Protein AF-A0A0E3GRG8-F1 (afdb_monomer_lite)

Foldseek 3Di:
DVLVLDDFQEEEEEQCQLVPVVLVCQVPHPDHHVAYEYERQDPVSLVNNCVVNVVSVNDRYAYAYEDLLQGQFAFLQGAEYEYAQRQFQVAPCLLSNCVSSNRRHNWKYKYFFFELPPADPQLVVVSVVSRTHHCNVVSCVVVVWAWPDWDFPPDDPDNSRTTIITMTTDNHPDPPPDNDRGHQSVPSHDWDDDPQWTADQVQQWIFGHDPNHTHRYPVRTDNHNCVPPDD

Secondary structure (DSSP, 8-state):
-GGGS---SEEEEET-TTSHHHHHHHHH-SS--SEEEEEES-HHHHHHHHHHHHHTT---EEEEE-BTTB-SB-TT-EEEEEEESSSTT-TT-HHHHHHHHHHHEEEEEEEEEE-TTT--HHHHHHHHHTT----HHHHHHHTT-EEEEEEE-S--SSTTS-EEEEEEE---------S--BB-TTT--B-EEETTEEE-TTT-EEEEEETTEEB--GGG-EE-TTTTS--

Sequence (231 aa):
MIDSLGEYKSILEVGVGEATTLGNVIRLLNNKPDRCYGFDISWSRIKYAKKFLDKLNINNVNLFTADLFCTPIKNNSIDIVYTSHSVEPNGGKEKEALIELYRITKRYLILLEPSYEFADEEGKKRMLKHGYVTKLYSMEKELGYEIVEYKLFGINSNPLNPTGVMVIKKNSNKDNKDLNPLCCPVTKSDIIKKNNVYFSKDSLLAYPIIDEIPCLLQQNAIIATKFLENI

Organism: Clostridium scatologenes (NCBI:txid1548)

Structure (mmCIF, N/CA/C/O backbone):
data_AF-A0A0E3GRG8-F1
#
_entry.id   AF-A0A0E3GRG8-F1
#
loop_
_atom_site.group_PDB
_atom_site.id
_atom_site.type_symbol
_atom_site.label_atom_id
_atom_site.label_alt_id
_atom_site.label_comp_id
_atom_site.label_asym_id
_atom_site.label_entity_id
_atom_site.label_seq_id
_atom_site.pdbx_PDB_ins_code
_atom_site.Cartn_x
_atom_site.Cartn_y
_atom_site.Cartn_z
_atom_site.occupancy
_atom_site.B_iso_or_equiv
_atom_site.auth_seq_id
_atom_site.auth_comp_id
_atom_site.auth_asym_id
_atom_site.auth_atom_id
_atom_site.pdbx_PDB_model_num
ATOM 1 N N . MET A 1 1 ? 4.500 -16.435 -8.303 1.00 87.06 1 MET A N 1
ATOM 2 C CA . MET A 1 1 ? 5.451 -15.657 -7.481 1.00 87.06 1 MET A CA 1
ATOM 3 C C . MET A 1 1 ? 5.039 -15.656 -6.017 1.00 87.06 1 MET A C 1
ATOM 5 O O . MET A 1 1 ? 5.766 -16.230 -5.233 1.00 87.06 1 MET A O 1
ATOM 9 N N . ILE A 1 2 ? 3.892 -15.090 -5.624 1.00 93.75 2 ILE A N 1
ATOM 10 C CA . ILE A 1 2 ? 3.516 -15.012 -4.195 1.00 93.75 2 ILE A CA 1
ATOM 11 C C . ILE A 1 2 ? 3.426 -16.398 -3.527 1.00 93.75 2 ILE A C 1
ATOM 13 O O . ILE A 1 2 ? 3.996 -16.591 -2.460 1.00 93.75 2 ILE A O 1
ATOM 17 N N . ASP A 1 3 ? 2.814 -17.390 -4.184 1.00 93.12 3 ASP A N 1
ATOM 18 C CA . ASP A 1 3 ? 2.710 -18.756 -3.636 1.00 93.12 3 ASP A CA 1
ATOM 19 C C . ASP A 1 3 ? 4.066 -19.448 -3.389 1.00 93.12 3 ASP A C 1
ATOM 21 O O . ASP A 1 3 ? 4.128 -20.391 -2.606 1.00 93.12 3 ASP A O 1
ATOM 25 N N . SER A 1 4 ? 5.157 -18.993 -4.019 1.00 92.75 4 SER A N 1
ATOM 26 C CA . SER A 1 4 ? 6.500 -19.554 -3.807 1.00 92.75 4 SER A CA 1
ATOM 27 C C . SER A 1 4 ? 7.287 -18.856 -2.692 1.00 92.75 4 SER A C 1
ATOM 29 O O . SER A 1 4 ? 8.432 -19.225 -2.448 1.00 92.75 4 SER A O 1
ATOM 31 N N . LEU A 1 5 ? 6.713 -17.856 -2.012 1.00 92.75 5 LEU A N 1
ATOM 32 C CA . LEU A 1 5 ? 7.391 -17.085 -0.957 1.00 92.75 5 LEU A CA 1
ATOM 33 C C . LEU A 1 5 ? 7.328 -17.743 0.437 1.00 92.75 5 LEU A C 1
ATOM 35 O O . LEU A 1 5 ? 7.782 -17.155 1.419 1.00 92.75 5 LEU A O 1
ATOM 39 N N . GLY A 1 6 ? 6.813 -18.973 0.524 1.00 90.88 6 GLY A N 1
ATOM 40 C CA . GLY A 1 6 ? 6.650 -19.723 1.772 1.00 90.88 6 GLY A CA 1
ATOM 41 C C . GLY A 1 6 ? 5.315 -19.440 2.465 1.00 90.88 6 GLY A C 1
ATOM 42 O O . GLY A 1 6 ? 4.352 -19.026 1.826 1.00 90.88 6 GLY A O 1
ATOM 43 N N . GLU A 1 7 ? 5.243 -19.692 3.774 1.00 90.88 7 GLU A N 1
ATOM 44 C CA . GLU A 1 7 ? 4.026 -19.470 4.563 1.00 90.88 7 GLU A CA 1
ATOM 45 C C . GLU A 1 7 ? 3.830 -17.980 4.893 1.00 90.88 7 GLU A C 1
ATOM 47 O O . GLU A 1 7 ? 4.731 -17.305 5.405 1.00 90.88 7 GLU A O 1
ATOM 52 N N . TYR A 1 8 ? 2.623 -17.477 4.641 1.00 92.88 8 TYR A N 1
ATOM 53 C CA . TYR A 1 8 ? 2.181 -16.128 4.981 1.00 92.88 8 TYR A CA 1
ATOM 54 C C . TYR A 1 8 ? 0.705 -16.149 5.386 1.00 92.88 8 TYR A C 1
ATOM 56 O O . TYR A 1 8 ? -0.072 -16.967 4.902 1.00 92.88 8 TYR A O 1
ATOM 64 N N . LYS A 1 9 ? 0.308 -15.230 6.271 1.00 93.06 9 LYS A N 1
ATOM 65 C CA . LYS A 1 9 ? -1.064 -15.131 6.801 1.00 93.06 9 LYS A CA 1
ATOM 66 C C . LYS A 1 9 ? -1.739 -13.812 6.458 1.00 93.06 9 LYS A C 1
ATOM 68 O O . LYS A 1 9 ? -2.930 -13.638 6.706 1.00 93.06 9 LYS A O 1
ATOM 73 N N . SER A 1 10 ? -0.981 -12.845 5.950 1.00 95.31 10 SER A N 1
ATOM 74 C CA . SER A 1 10 ? -1.490 -11.509 5.666 1.00 95.31 10 SER A CA 1
ATOM 75 C C . SER A 1 10 ? -0.901 -10.908 4.400 1.00 95.31 10 SER A C 1
ATOM 77 O O . SER A 1 10 ? 0.301 -11.008 4.157 1.00 95.31 10 SER A O 1
ATOM 79 N N . ILE A 1 11 ? -1.760 -10.260 3.614 1.00 97.69 11 ILE A N 1
ATOM 80 C CA . ILE A 1 11 ? -1.365 -9.531 2.408 1.00 97.69 11 ILE A CA 1
ATOM 81 C C . ILE A 1 11 ? -1.994 -8.136 2.384 1.00 97.69 11 ILE A C 1
ATOM 83 O O . ILE A 1 11 ? -3.142 -7.965 2.800 1.00 97.69 11 ILE A O 1
ATOM 87 N N . LEU A 1 12 ? -1.249 -7.146 1.897 1.00 98.62 12 LEU A N 1
ATOM 88 C CA . LEU A 1 12 ? -1.708 -5.770 1.718 1.00 98.62 12 LEU A CA 1
ATOM 89 C C . LEU A 1 12 ? -1.327 -5.253 0.331 1.00 98.62 12 LEU A C 1
ATOM 91 O O . LEU A 1 12 ? -0.143 -5.241 -0.005 1.00 98.62 12 LEU A O 1
ATOM 95 N N . GLU A 1 13 ? -2.314 -4.752 -0.414 1.00 98.88 13 GLU A N 1
ATOM 96 C CA . GLU A 1 13 ? -2.067 -3.891 -1.574 1.00 98.88 13 GLU A CA 1
ATOM 97 C C . GLU A 1 13 ? -2.081 -2.418 -1.161 1.00 98.88 13 GLU A C 1
ATOM 99 O O . GLU A 1 13 ? -3.083 -1.904 -0.652 1.00 98.88 13 GLU A O 1
ATOM 104 N N . VAL A 1 14 ? -0.973 -1.726 -1.403 1.00 98.81 14 VAL A N 1
ATOM 105 C CA . VAL A 1 14 ? -0.871 -0.281 -1.195 1.00 98.81 14 VAL A CA 1
ATOM 106 C C . VAL A 1 14 ? -1.184 0.448 -2.497 1.00 98.81 14 VAL A C 1
ATOM 108 O O . VAL A 1 14 ? -0.606 0.140 -3.537 1.00 98.81 14 VAL A O 1
ATOM 111 N N . GLY A 1 15 ? -2.089 1.428 -2.440 1.00 98.50 15 GLY A N 1
ATOM 112 C CA . GLY A 1 15 ? -2.646 2.073 -3.632 1.00 98.50 15 GLY A CA 1
ATOM 113 C C . GLY A 1 15 ? -3.625 1.164 -4.377 1.00 98.50 15 GLY A C 1
ATOM 114 O O . GLY A 1 15 ? -3.627 1.123 -5.599 1.00 98.50 15 GLY A O 1
ATOM 115 N N . VAL A 1 16 ? -4.460 0.434 -3.632 1.00 98.69 16 VAL A N 1
ATOM 116 C CA . VAL A 1 16 ? -5.364 -0.609 -4.148 1.00 98.69 16 VAL A CA 1
ATOM 117 C C . VAL A 1 16 ? -6.363 -0.103 -5.195 1.00 98.69 16 VAL A C 1
ATOM 119 O O . VAL A 1 16 ? -6.939 -0.895 -5.941 1.00 98.69 16 VAL A O 1
ATOM 122 N N . GLY A 1 17 ? -6.625 1.208 -5.231 1.00 98.50 17 GLY A N 1
ATOM 123 C CA . GLY A 1 17 ? -7.614 1.809 -6.108 1.00 98.50 17 GLY A CA 1
ATOM 124 C C . GLY A 1 17 ? -8.982 1.152 -5.962 1.00 98.50 17 GLY A C 1
ATOM 125 O O . GLY A 1 17 ? -9.614 1.231 -4.913 1.00 98.50 17 GLY A O 1
ATOM 126 N N . GLU A 1 18 ? -9.430 0.507 -7.036 1.00 98.56 18 GLU A N 1
ATOM 127 C CA . GLU A 1 18 ? -10.721 -0.184 -7.137 1.00 98.56 18 GLU A CA 1
ATOM 128 C C . GLU A 1 18 ? -10.592 -1.702 -6.893 1.00 98.56 18 GLU A C 1
ATOM 130 O O . GLU A 1 18 ? -11.486 -2.470 -7.236 1.00 98.56 18 GLU A O 1
ATOM 135 N N . ALA A 1 19 ? -9.472 -2.152 -6.314 1.00 98.50 19 ALA A N 1
ATOM 136 C CA . ALA A 1 19 ? -9.163 -3.546 -5.984 1.00 98.50 19 ALA A CA 1
ATOM 137 C C . ALA A 1 19 ? -9.219 -4.532 -7.159 1.00 98.50 19 ALA A C 1
ATOM 139 O O . ALA A 1 19 ? -9.342 -5.740 -6.950 1.00 98.50 19 ALA A O 1
ATOM 140 N N . THR A 1 20 ? -9.077 -4.053 -8.396 1.00 98.00 20 THR A N 1
ATOM 141 C CA . THR A 1 20 ? -9.024 -4.913 -9.585 1.00 98.00 20 THR A CA 1
ATOM 142 C C . THR A 1 20 ? -7.814 -5.840 -9.561 1.00 98.00 20 THR A C 1
ATOM 144 O O . THR A 1 20 ? -7.933 -7.010 -9.922 1.00 98.00 20 THR A O 1
ATOM 147 N N . THR A 1 21 ? -6.667 -5.357 -9.082 1.00 97.25 21 THR A N 1
ATOM 148 C CA . THR A 1 21 ? -5.469 -6.181 -8.884 1.00 97.25 21 THR A CA 1
ATOM 149 C C . THR A 1 21 ? -5.658 -7.111 -7.686 1.00 97.25 21 THR A C 1
ATOM 151 O O . THR A 1 21 ? -5.648 -8.328 -7.874 1.00 97.25 21 THR A O 1
ATOM 154 N N . LEU A 1 22 ? -5.943 -6.572 -6.492 1.00 98.19 22 LEU A N 1
ATOM 155 C CA . LEU A 1 22 ? -6.150 -7.350 -5.264 1.00 98.19 22 LEU A CA 1
ATOM 156 C C . LEU A 1 22 ? -7.166 -8.478 -5.422 1.00 98.19 22 LEU A C 1
ATOM 158 O O . LEU A 1 22 ? -6.884 -9.616 -5.056 1.00 98.19 22 LEU A O 1
ATOM 162 N N . GLY A 1 23 ? -8.337 -8.189 -5.990 1.00 97.81 23 GLY A N 1
ATOM 163 C CA . GLY A 1 23 ? -9.386 -9.183 -6.189 1.00 97.81 23 GLY A CA 1
ATOM 164 C C . GLY A 1 23 ? -8.917 -10.342 -7.067 1.00 97.81 23 GLY A C 1
ATOM 165 O O . GLY A 1 23 ? -9.153 -11.501 -6.732 1.00 97.81 23 GLY A O 1
ATOM 166 N N . ASN A 1 24 ? -8.192 -10.059 -8.152 1.00 96.69 24 ASN A N 1
ATOM 167 C CA . ASN A 1 24 ? -7.640 -11.100 -9.020 1.00 96.69 24 ASN A CA 1
ATOM 168 C C . ASN A 1 24 ? -6.493 -11.871 -8.356 1.00 96.69 24 ASN A C 1
ATOM 170 O O . ASN A 1 24 ? -6.465 -13.097 -8.452 1.00 96.69 24 ASN A O 1
ATOM 174 N N . VAL A 1 25 ? -5.597 -11.188 -7.634 1.00 96.38 25 VAL A N 1
ATOM 175 C CA . VAL A 1 25 ? -4.540 -11.836 -6.841 1.00 96.38 25 VAL A CA 1
ATOM 176 C C . VAL A 1 25 ? -5.168 -12.812 -5.853 1.00 96.38 25 VAL A C 1
ATOM 178 O O . VAL A 1 25 ? -4.881 -14.004 -5.914 1.00 96.38 25 VAL A O 1
ATOM 181 N N . ILE A 1 26 ? -6.105 -12.351 -5.018 1.00 96.25 26 ILE A N 1
ATOM 182 C CA . ILE A 1 26 ? -6.787 -13.193 -4.030 1.00 96.25 26 ILE A CA 1
ATOM 183 C C . ILE A 1 26 ? -7.443 -14.399 -4.695 1.00 96.25 26 ILE A C 1
ATOM 185 O O . ILE A 1 26 ? -7.343 -15.489 -4.145 1.00 96.25 26 ILE A O 1
ATOM 189 N N . ARG A 1 27 ? -8.083 -14.263 -5.867 1.00 95.62 27 ARG A N 1
ATOM 190 C CA . ARG A 1 27 ? -8.695 -15.405 -6.579 1.00 95.62 27 ARG A CA 1
ATOM 191 C C . ARG A 1 27 ? -7.675 -16.432 -7.056 1.00 95.62 27 ARG A C 1
ATOM 193 O O . ARG A 1 27 ? -7.961 -17.623 -6.956 1.00 95.62 27 ARG A O 1
ATOM 200 N N . LEU A 1 28 ? -6.522 -15.982 -7.540 1.00 95.50 28 LEU A N 1
ATOM 201 C CA . LEU A 1 28 ? -5.519 -16.827 -8.190 1.00 95.50 28 LEU A CA 1
ATOM 202 C C . LEU A 1 28 ? -4.507 -17.458 -7.226 1.00 95.50 28 LEU A C 1
ATOM 204 O O . LEU A 1 28 ? -3.890 -18.451 -7.596 1.00 95.50 28 LEU A O 1
ATOM 208 N N . LEU A 1 29 ? -4.340 -16.926 -6.010 1.00 95.44 29 LEU A N 1
ATOM 209 C CA . LEU A 1 29 ? -3.454 -17.532 -5.008 1.00 95.44 29 LEU A CA 1
ATOM 210 C C . LEU A 1 29 ? -3.910 -18.946 -4.645 1.00 95.44 29 LEU A C 1
ATOM 212 O O . LEU A 1 29 ? -5.083 -19.153 -4.326 1.00 95.44 29 LEU A O 1
ATOM 216 N N . ASN A 1 30 ? -2.986 -19.901 -4.634 1.00 93.00 30 ASN A N 1
ATOM 217 C CA . ASN A 1 30 ? -3.271 -21.252 -4.156 1.00 93.00 30 ASN A CA 1
ATOM 218 C C . ASN A 1 30 ? -3.454 -21.255 -2.634 1.00 93.00 30 ASN A C 1
ATOM 220 O O . ASN A 1 30 ? -4.418 -21.823 -2.123 1.00 93.00 30 ASN A O 1
ATOM 224 N N . ASN A 1 31 ? -2.572 -20.551 -1.920 1.00 89.38 31 ASN A N 1
ATOM 225 C CA . ASN A 1 31 ? -2.643 -20.405 -0.470 1.00 89.38 31 ASN A CA 1
ATOM 226 C C . ASN A 1 31 ? -3.361 -19.097 -0.122 1.00 89.38 31 ASN A C 1
ATOM 228 O O . ASN A 1 31 ? -2.798 -18.013 -0.261 1.00 89.38 31 ASN A O 1
ATOM 232 N N . LYS A 1 32 ? -4.626 -19.171 0.307 1.00 91.81 32 LYS A N 1
ATOM 233 C CA . LYS A 1 32 ? -5.376 -17.965 0.687 1.00 91.81 32 LYS A CA 1
ATOM 234 C C . LYS A 1 32 ? -4.848 -17.423 2.022 1.00 91.81 32 LYS A C 1
ATOM 236 O O . LYS A 1 32 ? -4.824 -18.180 2.989 1.00 91.81 32 LYS A O 1
ATOM 241 N N . PRO A 1 33 ? -4.461 -16.140 2.110 1.00 92.75 33 PRO A N 1
ATOM 242 C CA . PRO A 1 33 ? -4.082 -15.547 3.385 1.00 92.75 33 PRO A CA 1
ATOM 243 C C . PRO A 1 33 ? -5.306 -15.383 4.292 1.00 92.75 33 PRO A C 1
ATOM 245 O O . PRO A 1 33 ? -6.394 -15.039 3.827 1.00 92.75 33 PRO A O 1
ATOM 248 N N . ASP A 1 34 ? -5.102 -15.536 5.599 1.00 93.06 34 ASP A N 1
ATOM 249 C CA . ASP A 1 34 ? -6.146 -15.354 6.616 1.00 93.06 34 ASP A CA 1
ATOM 250 C C . ASP A 1 34 ? -6.725 -13.931 6.610 1.00 93.06 34 ASP A C 1
ATOM 252 O O . ASP A 1 34 ? -7.890 -13.714 6.946 1.00 93.06 34 ASP A O 1
ATOM 256 N N . ARG A 1 35 ? -5.890 -12.936 6.278 1.00 94.44 35 ARG A N 1
ATOM 257 C CA . ARG A 1 35 ? -6.230 -11.511 6.359 1.00 94.44 35 ARG A CA 1
ATOM 258 C C . ARG A 1 35 ? -5.742 -10.762 5.121 1.00 94.44 35 ARG A C 1
ATOM 260 O O . ARG A 1 35 ? -4.541 -10.702 4.862 1.00 94.44 35 ARG A O 1
ATOM 267 N N . CYS A 1 36 ? -6.661 -10.132 4.399 1.00 97.62 36 CYS A N 1
ATOM 268 C CA . CYS A 1 36 ? -6.338 -9.254 3.277 1.00 97.62 36 CYS A CA 1
ATOM 269 C C . CYS A 1 36 ? -6.626 -7.795 3.631 1.00 97.62 36 CYS A C 1
ATOM 271 O O . CYS A 1 36 ? -7.604 -7.493 4.322 1.00 97.62 36 CYS A O 1
ATOM 273 N N . TYR A 1 37 ? -5.798 -6.894 3.115 1.00 98.62 37 TYR A N 1
ATOM 274 C CA . TYR A 1 37 ? -5.932 -5.456 3.300 1.00 98.62 37 TYR A CA 1
ATOM 275 C C . TYR A 1 37 ? -5.730 -4.729 1.973 1.00 98.62 37 TYR A C 1
ATOM 277 O O . TYR A 1 37 ? -5.008 -5.200 1.092 1.00 98.62 37 TYR A O 1
ATOM 285 N N . GLY A 1 38 ? -6.336 -3.555 1.850 1.00 98.62 38 GLY A N 1
ATOM 286 C CA . GLY A 1 38 ? -6.094 -2.657 0.730 1.00 98.62 38 GLY A CA 1
ATOM 287 C C . GLY A 1 38 ? -6.416 -1.224 1.111 1.00 98.62 38 GLY A C 1
ATOM 288 O O . GLY A 1 38 ? -7.419 -0.973 1.779 1.00 98.62 38 GLY A O 1
ATOM 289 N N . PHE A 1 39 ? -5.588 -0.277 0.686 1.00 98.81 39 PHE A N 1
ATOM 290 C CA . PHE A 1 39 ? -5.911 1.135 0.866 1.00 98.81 39 PHE A CA 1
ATOM 291 C C . PHE A 1 39 ? -5.509 1.992 -0.321 1.00 98.81 39 PHE A C 1
ATOM 293 O O . PHE A 1 39 ? -4.589 1.672 -1.068 1.00 98.81 39 PHE A O 1
ATOM 300 N N . ASP A 1 40 ? -6.204 3.111 -0.454 1.00 98.75 40 ASP A N 1
ATOM 301 C CA . ASP A 1 40 ? -5.966 4.178 -1.415 1.00 98.75 40 ASP A CA 1
ATOM 302 C C . ASP A 1 40 ? -6.269 5.501 -0.700 1.00 98.75 40 ASP A C 1
ATOM 304 O O . ASP A 1 40 ? -7.038 5.530 0.264 1.00 98.75 40 ASP A O 1
ATOM 308 N N . ILE A 1 41 ? -5.680 6.606 -1.141 1.00 98.00 41 ILE A N 1
ATOM 309 C CA . ILE A 1 41 ? -5.989 7.922 -0.570 1.00 98.00 41 ILE A CA 1
AT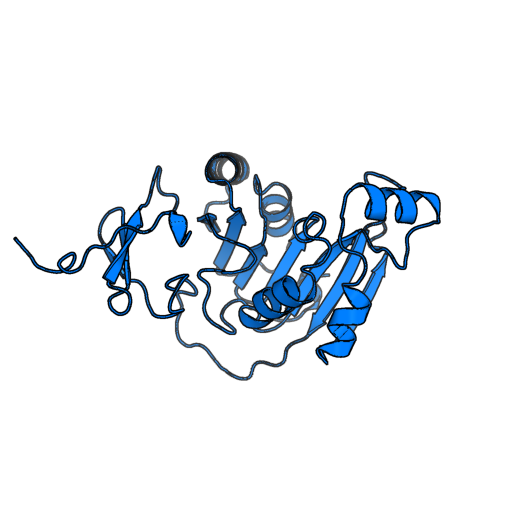OM 310 C C . ILE A 1 41 ? -7.440 8.338 -0.863 1.00 98.00 41 ILE A C 1
ATOM 312 O O . ILE A 1 41 ? -8.049 9.088 -0.100 1.00 98.00 41 ILE A O 1
ATOM 316 N N . SER A 1 42 ? -8.017 7.830 -1.955 1.00 98.06 42 SER A N 1
ATOM 317 C CA . SER A 1 42 ? -9.360 8.159 -2.411 1.00 98.06 42 SER A CA 1
ATOM 318 C C . SER A 1 42 ? -10.426 7.246 -1.806 1.00 98.06 42 SER A C 1
ATOM 320 O O . SER A 1 42 ? -10.545 6.067 -2.146 1.00 98.06 42 SER A O 1
ATOM 322 N N . TRP A 1 43 ? -11.298 7.830 -0.981 1.00 98.38 43 TRP A N 1
ATOM 323 C CA . TRP A 1 43 ? -12.475 7.141 -0.444 1.00 98.38 43 TRP A CA 1
ATOM 324 C C . TRP A 1 43 ? -13.394 6.595 -1.544 1.00 98.38 43 TRP A C 1
ATOM 326 O O . TRP A 1 43 ? -13.924 5.491 -1.420 1.00 98.38 43 TRP A O 1
ATOM 336 N N . SER A 1 44 ? -13.571 7.334 -2.647 1.00 98.38 44 SER A N 1
ATOM 337 C CA . SER A 1 44 ? -14.449 6.893 -3.735 1.00 98.38 44 SER A CA 1
ATOM 338 C C . SER A 1 44 ? -13.906 5.642 -4.418 1.00 98.38 44 SER A C 1
ATOM 340 O O . SER A 1 44 ? -14.677 4.713 -4.654 1.00 98.38 44 SER A O 1
ATOM 342 N N . ARG A 1 45 ? -12.589 5.563 -4.656 1.00 98.62 45 ARG A N 1
ATOM 343 C CA . ARG A 1 45 ? -11.953 4.358 -5.210 1.00 98.62 45 ARG A CA 1
ATOM 344 C C . ARG A 1 45 ? -12.137 3.164 -4.280 1.00 98.62 45 ARG A C 1
ATOM 346 O O . ARG A 1 45 ? -12.569 2.114 -4.741 1.00 98.62 45 ARG A O 1
ATOM 353 N N . ILE A 1 46 ? -11.974 3.358 -2.970 1.00 98.75 46 ILE A N 1
ATOM 354 C CA . ILE A 1 46 ? -12.244 2.314 -1.971 1.00 98.75 46 ILE A CA 1
ATOM 355 C C . ILE A 1 46 ? -13.714 1.865 -1.966 1.00 98.75 46 ILE A C 1
ATOM 357 O O . ILE A 1 46 ? -14.007 0.671 -1.877 1.00 98.75 46 ILE A O 1
ATOM 361 N N . LYS A 1 47 ? -14.663 2.788 -2.135 1.00 98.56 47 LYS A N 1
ATOM 362 C CA . LYS A 1 47 ? -16.080 2.434 -2.288 1.00 98.56 47 LYS A CA 1
ATOM 363 C C . LYS A 1 47 ? -16.335 1.582 -3.535 1.00 98.56 47 LYS A C 1
ATOM 365 O O . LYS A 1 47 ? -17.137 0.648 -3.477 1.00 98.56 47 LYS A O 1
ATOM 370 N N . TYR A 1 48 ? -15.666 1.868 -4.651 1.00 98.56 48 TYR A N 1
ATOM 371 C CA . TYR A 1 48 ? -15.728 1.022 -5.848 1.00 98.56 48 TYR A CA 1
ATOM 372 C C . TYR A 1 48 ? -14.991 -0.309 -5.667 1.00 98.56 48 TYR A C 1
ATOM 374 O O . TYR A 1 48 ? -15.503 -1.328 -6.125 1.00 98.56 48 TYR A O 1
ATOM 382 N N . ALA A 1 49 ? -13.882 -0.331 -4.924 1.00 98.69 49 ALA A N 1
ATOM 383 C CA . ALA A 1 49 ? -13.178 -1.552 -4.551 1.00 98.69 49 ALA A CA 1
ATOM 384 C C . ALA A 1 49 ? -14.078 -2.527 -3.799 1.00 98.69 49 ALA A C 1
ATOM 386 O O . ALA A 1 49 ? -14.165 -3.692 -4.179 1.00 98.69 49 ALA A O 1
ATOM 387 N N . LYS A 1 50 ? -14.822 -2.047 -2.797 1.00 98.25 50 LYS A N 1
ATOM 388 C CA . LYS A 1 50 ? -15.788 -2.875 -2.064 1.00 98.25 50 LYS A CA 1
ATOM 389 C C . LYS A 1 50 ? -16.818 -3.499 -3.010 1.00 98.25 50 LYS A C 1
ATOM 391 O O . LYS A 1 50 ? -16.963 -4.714 -3.040 1.00 98.25 50 LYS A O 1
ATOM 396 N N . LYS A 1 51 ? -17.425 -2.691 -3.890 1.00 98.00 51 LYS A N 1
ATOM 397 C CA . LYS A 1 51 ? -18.375 -3.183 -4.906 1.00 98.00 51 LYS A CA 1
ATOM 398 C C . LYS A 1 51 ? -17.758 -4.209 -5.859 1.00 98.00 51 LYS A C 1
ATOM 400 O O . LYS A 1 51 ? -18.448 -5.127 -6.296 1.00 98.00 51 LYS A O 1
ATOM 405 N N . PHE A 1 52 ? -16.503 -4.020 -6.258 1.00 98.56 52 PHE A N 1
ATOM 406 C CA . PHE A 1 52 ? -15.807 -4.951 -7.140 1.00 98.56 52 PHE A CA 1
ATOM 407 C C . PHE A 1 52 ? -15.545 -6.287 -6.438 1.00 98.56 52 PHE A C 1
ATOM 409 O O . PHE A 1 52 ? -15.847 -7.338 -7.000 1.00 98.56 52 PHE A O 1
ATOM 416 N N . LEU A 1 53 ? -15.060 -6.254 -5.196 1.00 98.38 53 LEU A N 1
ATOM 417 C CA . LEU A 1 53 ? -14.817 -7.452 -4.394 1.00 98.38 53 LEU A CA 1
ATOM 418 C C . LEU A 1 53 ? -16.113 -8.209 -4.069 1.00 98.38 53 LEU A C 1
ATOM 420 O O . LEU A 1 53 ? -16.137 -9.433 -4.203 1.00 98.38 53 LEU A O 1
ATOM 424 N N . ASP A 1 54 ? -17.207 -7.500 -3.774 1.00 97.25 54 ASP A N 1
ATOM 425 C CA . ASP A 1 54 ? -18.533 -8.099 -3.569 1.00 97.25 54 ASP A CA 1
ATOM 426 C C . ASP A 1 54 ? -18.985 -8.892 -4.807 1.00 97.25 54 ASP A C 1
ATOM 428 O O . ASP A 1 54 ? -19.434 -10.031 -4.693 1.00 97.25 54 ASP A O 1
ATOM 432 N N . LYS A 1 55 ? -18.789 -8.347 -6.019 1.00 97.62 55 LYS A N 1
ATOM 433 C CA . LYS A 1 55 ? -19.086 -9.055 -7.282 1.00 97.62 55 LYS A CA 1
ATOM 434 C C . LYS A 1 55 ? -18.240 -10.314 -7.481 1.00 97.62 55 LYS A C 1
ATOM 436 O O . LYS A 1 55 ? -18.657 -11.219 -8.200 1.00 97.62 55 LYS A O 1
ATOM 441 N N . LEU A 1 56 ? -17.053 -10.366 -6.882 1.00 97.50 56 LEU A N 1
ATOM 442 C CA . LEU A 1 56 ? -16.175 -11.535 -6.898 1.00 97.50 56 LEU A CA 1
ATOM 443 C C . LEU A 1 56 ? -16.457 -12.514 -5.747 1.00 97.50 56 LEU A C 1
ATOM 445 O O . LEU A 1 56 ? -15.769 -13.530 -5.658 1.00 97.50 56 LEU A O 1
ATOM 449 N N . ASN A 1 57 ? -17.445 -12.232 -4.889 1.00 96.75 57 ASN A N 1
ATOM 450 C CA . ASN A 1 57 ? -17.706 -12.945 -3.635 1.00 96.75 57 ASN A CA 1
ATOM 451 C C . ASN A 1 57 ? -16.480 -12.982 -2.701 1.00 96.75 57 ASN A C 1
ATOM 453 O O . ASN A 1 57 ? -16.241 -13.970 -2.008 1.00 96.75 57 ASN A O 1
ATOM 457 N N . ILE A 1 58 ? -15.688 -11.905 -2.691 1.00 96.50 58 ILE A N 1
ATOM 458 C CA . ILE A 1 58 ? -14.559 -11.718 -1.778 1.00 96.50 58 ILE A CA 1
ATOM 459 C C . ILE A 1 58 ? -14.984 -10.727 -0.699 1.00 96.50 58 ILE A C 1
ATOM 461 O O . ILE A 1 58 ? -15.071 -9.531 -0.945 1.00 96.50 58 ILE A O 1
ATOM 465 N N .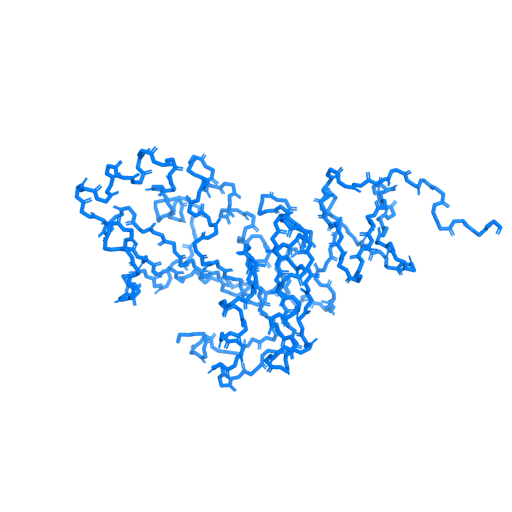 ASN A 1 59 ? -15.215 -11.224 0.513 1.00 91.25 59 ASN A N 1
ATOM 466 C CA . ASN A 1 59 ? -15.676 -10.421 1.650 1.00 91.25 59 ASN A CA 1
ATOM 467 C C . ASN A 1 59 ? -14.617 -10.237 2.753 1.00 91.25 59 ASN A C 1
ATOM 469 O O . ASN A 1 59 ? -14.761 -9.364 3.602 1.00 91.25 59 ASN A O 1
ATOM 473 N N . ASN A 1 60 ? -13.534 -11.021 2.742 1.00 90.38 60 ASN A N 1
ATOM 474 C CA . ASN A 1 60 ? -12.493 -10.986 3.773 1.00 90.38 60 ASN A CA 1
ATOM 475 C C . ASN A 1 60 ? -11.348 -10.011 3.433 1.00 90.38 60 ASN A C 1
ATOM 477 O O . ASN A 1 60 ? -10.171 -10.376 3.458 1.00 90.38 60 ASN A O 1
ATOM 481 N N . VAL A 1 61 ? -11.693 -8.774 3.062 1.00 97.44 61 VAL A N 1
ATOM 482 C CA . VAL A 1 61 ? -10.720 -7.711 2.765 1.00 97.44 61 VAL A CA 1
ATOM 483 C C . VAL A 1 61 ? -11.045 -6.475 3.588 1.00 97.44 61 VAL A C 1
ATOM 485 O O . VAL A 1 61 ? -12.123 -5.895 3.476 1.00 97.44 61 VAL A O 1
ATOM 488 N N . ASN A 1 62 ? -10.081 -6.036 4.389 1.00 97.75 62 ASN A N 1
ATOM 489 C CA . ASN A 1 62 ? -10.180 -4.800 5.150 1.00 97.75 62 ASN A CA 1
ATOM 490 C C . ASN A 1 62 ? -9.722 -3.636 4.267 1.00 97.75 62 ASN A C 1
ATOM 492 O O . ASN A 1 62 ? -8.523 -3.452 4.041 1.00 97.75 62 ASN A O 1
ATOM 496 N N . LEU A 1 63 ? -10.686 -2.865 3.767 1.00 98.62 63 LEU A N 1
ATOM 497 C CA . LEU A 1 63 ? -10.439 -1.679 2.955 1.00 98.62 63 LEU A CA 1
ATOM 498 C C . LEU A 1 63 ? -10.562 -0.400 3.784 1.00 98.62 63 LEU A C 1
ATOM 500 O O . LEU A 1 63 ? -11.489 -0.269 4.579 1.00 98.62 63 LEU A O 1
ATOM 504 N N . PHE A 1 64 ? -9.657 0.551 3.580 1.00 98.75 64 PHE A N 1
ATOM 505 C CA . PHE A 1 64 ? -9.651 1.843 4.274 1.00 98.75 64 PHE A CA 1
ATOM 506 C C . PHE A 1 64 ? -8.962 2.913 3.425 1.00 98.75 64 PHE A C 1
ATOM 508 O O . PHE A 1 64 ? -8.294 2.592 2.444 1.00 98.75 64 PHE A O 1
ATOM 515 N N . THR A 1 65 ? -9.107 4.189 3.789 1.00 98.75 65 THR A N 1
ATOM 516 C CA . THR A 1 65 ? -8.302 5.251 3.170 1.00 98.75 65 THR A CA 1
ATOM 517 C C . THR A 1 65 ? -7.033 5.505 3.961 1.00 98.75 65 THR A C 1
ATOM 519 O O . THR A 1 65 ? -7.102 5.608 5.188 1.00 98.75 65 THR A O 1
ATOM 522 N N . ALA A 1 66 ? -5.906 5.686 3.283 1.00 98.44 66 ALA A N 1
ATOM 523 C CA . ALA A 1 66 ? -4.638 6.018 3.924 1.00 98.44 66 ALA A CA 1
ATOM 524 C C . ALA A 1 66 ? -3.662 6.703 2.960 1.00 98.44 66 ALA A C 1
ATOM 526 O O . ALA A 1 66 ? -3.843 6.677 1.745 1.00 98.44 66 ALA A O 1
ATOM 527 N N . ASP A 1 67 ? -2.630 7.317 3.533 1.00 97.69 67 ASP A N 1
ATOM 528 C CA . ASP A 1 67 ? -1.517 7.926 2.812 1.00 97.69 67 ASP A CA 1
ATOM 529 C C . ASP A 1 67 ? -0.364 6.914 2.712 1.00 97.69 67 ASP A C 1
ATOM 531 O O . ASP A 1 67 ? 0.064 6.370 3.732 1.00 97.69 67 ASP A O 1
ATOM 535 N N . LEU A 1 68 ? 0.150 6.679 1.497 1.00 97.88 68 LEU A N 1
ATOM 536 C CA . LEU A 1 68 ? 1.321 5.832 1.230 1.00 97.88 68 LEU A CA 1
ATOM 537 C C . LEU A 1 68 ? 2.541 6.250 2.065 1.00 97.88 68 LEU A C 1
ATOM 539 O O . LEU A 1 68 ? 3.328 5.391 2.442 1.00 97.88 68 LEU A O 1
ATOM 543 N N . PHE A 1 69 ? 2.693 7.541 2.365 1.00 97.44 69 PHE A N 1
ATOM 544 C CA . PHE A 1 69 ? 3.825 8.071 3.130 1.00 97.44 69 PHE A CA 1
ATOM 545 C C . PHE A 1 69 ? 3.581 8.089 4.642 1.00 97.44 69 PHE A C 1
ATOM 547 O O . PHE A 1 69 ? 4.491 8.390 5.412 1.00 97.44 69 PHE A O 1
ATOM 554 N N . CYS A 1 70 ? 2.358 7.788 5.083 1.00 96.25 70 CYS A N 1
ATOM 555 C CA . CYS A 1 70 ? 1.975 7.806 6.488 1.00 96.25 70 CYS A CA 1
ATOM 556 C C . CYS A 1 70 ? 0.879 6.768 6.760 1.00 96.25 70 CYS A C 1
ATOM 558 O O . CYS A 1 70 ? -0.239 7.071 7.179 1.00 96.25 70 CYS A O 1
ATOM 560 N N . THR A 1 71 ? 1.207 5.504 6.524 1.00 98.00 71 THR A N 1
ATOM 561 C CA . THR A 1 71 ? 0.248 4.406 6.604 1.00 98.00 71 THR A CA 1
ATOM 562 C C . THR A 1 71 ? -0.206 4.170 8.053 1.00 98.00 71 THR A C 1
ATOM 564 O O . THR A 1 71 ? 0.612 4.206 8.986 1.00 98.00 71 THR A O 1
ATOM 567 N N . PRO A 1 72 ? -1.498 3.887 8.289 1.00 97.94 72 PRO A N 1
ATOM 568 C CA . PRO A 1 72 ? -2.051 3.557 9.601 1.00 97.94 72 PRO A CA 1
ATOM 569 C C . PRO A 1 72 ? -1.830 2.072 9.919 1.00 97.94 72 PRO A C 1
ATOM 571 O O . PRO A 1 72 ? -2.745 1.377 10.350 1.00 97.94 72 PRO A O 1
ATOM 574 N N . ILE A 1 73 ? -0.630 1.560 9.636 1.00 98.06 73 ILE A N 1
ATOM 575 C CA . ILE A 1 73 ? -0.268 0.151 9.793 1.00 98.06 73 ILE A CA 1
ATOM 576 C C . ILE A 1 73 ? 0.949 0.039 10.711 1.00 98.06 73 ILE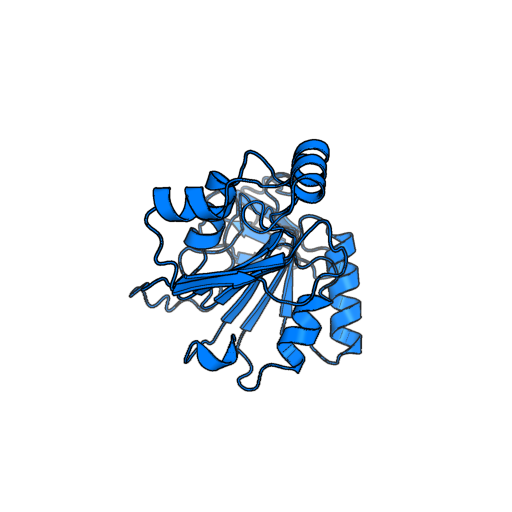 A C 1
ATOM 578 O O . ILE A 1 73 ? 1.925 0.783 10.576 1.00 98.06 73 ILE A O 1
ATOM 582 N N . LYS A 1 74 ? 0.901 -0.894 11.664 1.00 96.75 74 LYS A N 1
ATOM 583 C CA . LYS A 1 74 ? 1.974 -1.158 12.630 1.00 96.75 74 LYS A CA 1
ATOM 584 C C . LYS A 1 74 ? 3.226 -1.706 11.951 1.00 96.75 74 LYS A C 1
ATOM 586 O O . LYS A 1 74 ? 3.163 -2.385 10.926 1.00 96.75 74 LYS A O 1
ATOM 591 N N . ASN A 1 75 ? 4.374 -1.467 12.577 1.00 95.56 75 ASN A N 1
ATOM 592 C CA . ASN A 1 75 ? 5.657 -1.986 12.107 1.00 95.56 75 ASN A CA 1
ATOM 593 C C . ASN A 1 75 ? 5.619 -3.517 12.001 1.00 95.56 75 ASN A C 1
ATOM 595 O O . ASN A 1 75 ? 5.228 -4.182 12.961 1.00 95.56 75 ASN A O 1
ATOM 599 N N . ASN A 1 76 ? 6.110 -4.073 10.891 1.00 96.00 76 ASN A N 1
ATOM 600 C CA . ASN A 1 76 ? 6.236 -5.520 10.680 1.00 96.00 76 ASN A CA 1
ATOM 601 C C . ASN A 1 76 ? 4.936 -6.303 10.949 1.00 96.00 76 ASN A C 1
ATOM 603 O O . ASN A 1 76 ? 4.967 -7.356 11.590 1.00 96.00 76 ASN A O 1
ATOM 607 N N . SER A 1 77 ? 3.786 -5.768 10.544 1.00 95.38 77 SER A N 1
ATOM 608 C CA . SER A 1 77 ? 2.482 -6.363 10.873 1.00 95.38 77 SER A CA 1
ATOM 609 C C . SER A 1 77 ? 1.817 -7.086 9.704 1.00 95.38 77 SER A C 1
ATOM 611 O O . SER A 1 77 ? 0.895 -7.867 9.936 1.00 95.38 77 SER A O 1
ATOM 613 N N . ILE A 1 78 ? 2.315 -6.887 8.479 1.00 96.69 78 ILE A N 1
ATOM 614 C CA . ILE A 1 78 ? 1.823 -7.554 7.273 1.00 96.69 78 ILE A CA 1
ATOM 615 C C . ILE A 1 78 ? 2.920 -8.448 6.694 1.00 96.69 78 ILE A C 1
ATOM 617 O O . ILE A 1 78 ? 4.019 -7.970 6.430 1.00 96.69 78 ILE A O 1
ATOM 621 N N . ASP A 1 79 ? 2.638 -9.733 6.474 1.00 95.88 79 ASP A N 1
ATOM 622 C CA . ASP A 1 79 ? 3.611 -10.679 5.913 1.00 95.88 79 ASP A CA 1
ATOM 623 C C . ASP A 1 79 ? 4.076 -10.243 4.523 1.00 95.88 79 ASP A C 1
ATOM 625 O O . ASP A 1 79 ? 5.282 -10.116 4.304 1.00 95.88 79 ASP A O 1
ATOM 629 N N . ILE A 1 80 ? 3.131 -9.967 3.622 1.00 97.81 80 ILE A N 1
ATOM 630 C CA . ILE A 1 80 ? 3.412 -9.547 2.249 1.00 97.81 80 ILE A CA 1
ATOM 631 C C . ILE A 1 80 ? 2.758 -8.197 1.968 1.00 97.81 80 ILE A C 1
ATOM 633 O O . ILE A 1 80 ? 1.536 -8.060 2.010 1.00 97.81 80 ILE A O 1
ATOM 637 N N . VAL A 1 81 ? 3.572 -7.203 1.642 1.00 98.81 81 VAL A N 1
ATOM 638 C CA . VAL A 1 81 ? 3.113 -5.895 1.168 1.00 98.81 81 VAL A CA 1
ATOM 639 C C . VAL A 1 81 ? 3.470 -5.796 -0.300 1.00 98.81 81 VAL A C 1
ATOM 641 O O . VAL A 1 81 ? 4.584 -6.149 -0.687 1.00 98.81 81 VAL A O 1
ATOM 644 N N . TYR A 1 82 ? 2.543 -5.328 -1.126 1.00 98.81 82 TYR A N 1
ATOM 645 C CA . TYR A 1 82 ? 2.849 -5.080 -2.523 1.00 98.81 82 TYR A CA 1
ATOM 646 C C . TYR A 1 82 ? 2.197 -3.814 -3.061 1.00 98.81 82 TYR A C 1
ATOM 648 O O . TYR A 1 82 ? 1.188 -3.335 -2.538 1.00 98.81 82 TYR A O 1
ATOM 656 N N . THR A 1 83 ? 2.792 -3.284 -4.123 1.00 98.56 83 THR A N 1
ATOM 657 C CA . THR A 1 83 ? 2.256 -2.172 -4.910 1.00 98.56 83 THR A CA 1
ATOM 658 C C . THR A 1 83 ? 2.109 -2.591 -6.366 1.00 98.56 83 THR A C 1
ATOM 660 O O . THR A 1 83 ? 2.816 -3.484 -6.839 1.00 98.56 83 THR A O 1
ATOM 663 N N . SER A 1 84 ? 1.178 -1.962 -7.082 1.00 97.12 84 SER A N 1
ATOM 664 C CA . SER A 1 84 ? 1.029 -2.128 -8.525 1.00 97.12 84 SER A CA 1
ATOM 665 C C . SER A 1 84 ? 0.755 -0.769 -9.152 1.00 97.12 84 SER A C 1
ATOM 667 O O . SER A 1 84 ? -0.376 -0.292 -9.130 1.00 97.12 84 SER A O 1
ATOM 669 N N . HIS A 1 85 ? 1.805 -0.143 -9.688 1.00 96.06 85 HIS A N 1
ATOM 670 C CA . HIS A 1 85 ? 1.761 1.201 -10.269 1.00 96.06 85 HIS A CA 1
ATOM 671 C C . HIS A 1 85 ? 1.268 2.277 -9.280 1.00 96.06 85 HIS A C 1
ATOM 673 O O . HIS A 1 85 ? 0.650 3.272 -9.663 1.00 96.06 85 HIS A O 1
ATOM 679 N N . SER A 1 86 ? 1.523 2.072 -7.985 1.00 96.75 86 SER A N 1
ATOM 680 C CA . SER A 1 86 ? 1.056 2.960 -6.910 1.00 96.75 86 SER A CA 1
ATOM 681 C C . SER A 1 86 ? 2.133 3.946 -6.489 1.00 96.75 86 SER A C 1
ATOM 683 O O . SER A 1 86 ? 1.836 5.068 -6.072 1.00 96.75 86 SER A O 1
ATOM 685 N N . VAL A 1 87 ? 3.394 3.521 -6.576 1.00 97.56 87 VAL A N 1
ATOM 686 C CA . VAL A 1 87 ? 4.549 4.364 -6.278 1.00 97.56 87 VAL A CA 1
ATOM 687 C C . VAL A 1 87 ? 4.896 5.222 -7.499 1.00 97.56 87 VAL A C 1
ATOM 689 O O . VAL A 1 87 ? 5.294 6.369 -7.307 1.00 97.56 87 VAL A O 1
ATOM 692 N N . GLU A 1 88 ? 4.627 4.727 -8.718 1.00 95.75 88 GLU A N 1
ATOM 693 C CA . GLU A 1 88 ? 4.821 5.380 -10.026 1.00 95.75 88 GLU A CA 1
ATOM 694 C C . GLU A 1 88 ? 4.693 6.914 -10.021 1.00 95.75 88 GLU A C 1
ATOM 696 O O . GLU A 1 88 ? 5.677 7.561 -10.378 1.00 95.75 88 GLU A O 1
ATOM 701 N N . PRO A 1 89 ? 3.569 7.534 -9.603 1.00 95.62 89 PRO A N 1
ATOM 702 C CA . PRO A 1 89 ? 3.368 8.979 -9.743 1.00 95.62 89 PRO A CA 1
ATOM 703 C C . PRO A 1 89 ? 4.139 9.843 -8.727 1.00 95.62 89 PRO A C 1
ATOM 705 O O . PRO A 1 89 ? 3.942 11.055 -8.696 1.00 95.62 89 PRO A O 1
ATOM 708 N N . ASN A 1 90 ? 4.984 9.256 -7.874 1.00 97.25 90 ASN A N 1
ATOM 709 C CA . ASN A 1 90 ? 5.619 9.939 -6.742 1.00 97.25 90 ASN A CA 1
ATOM 710 C C . ASN A 1 90 ? 7.128 10.182 -6.937 1.00 97.25 90 ASN A C 1
ATOM 712 O O . ASN A 1 90 ? 7.912 10.007 -5.998 1.00 97.25 90 ASN A O 1
ATOM 716 N N . GLY A 1 91 ? 7.557 10.560 -8.145 1.00 97.25 91 GLY A N 1
ATOM 717 C CA . GLY A 1 91 ? 8.965 10.837 -8.436 1.00 97.25 91 GLY A CA 1
ATOM 718 C C . GLY A 1 91 ? 9.578 11.864 -7.481 1.00 97.25 91 GLY A C 1
ATOM 719 O O . GLY A 1 91 ? 8.965 12.878 -7.148 1.00 97.25 91 GLY A O 1
ATOM 720 N N . GLY A 1 92 ? 10.795 11.584 -7.012 1.00 97.31 92 GLY A N 1
ATOM 721 C CA . GLY A 1 92 ? 11.494 12.394 -6.015 1.00 97.31 92 GLY A CA 1
ATOM 722 C C . GLY A 1 92 ? 11.163 12.042 -4.562 1.00 97.31 92 GLY A C 1
ATOM 723 O O . GLY A 1 92 ? 11.808 12.589 -3.671 1.00 97.31 92 GLY A O 1
ATOM 724 N N . LYS A 1 93 ? 10.200 11.140 -4.316 1.00 98.12 93 LYS A N 1
ATOM 725 C CA . LYS A 1 93 ? 9.835 10.635 -2.980 1.00 98.12 93 LYS A CA 1
ATOM 726 C C . LYS A 1 93 ? 10.064 9.129 -2.816 1.00 98.12 93 LYS A C 1
ATOM 728 O O . LYS A 1 93 ? 9.413 8.474 -1.998 1.00 98.12 93 LYS A O 1
ATOM 733 N N . GLU A 1 94 ? 10.944 8.548 -3.633 1.00 97.88 94 GLU A N 1
ATOM 734 C CA . GLU A 1 94 ? 11.225 7.112 -3.620 1.00 97.88 94 GLU A CA 1
ATOM 735 C C . GLU A 1 94 ? 11.689 6.652 -2.236 1.00 97.88 94 GLU A C 1
ATOM 737 O O . GLU A 1 94 ? 11.169 5.677 -1.706 1.00 97.88 94 GLU A O 1
ATOM 742 N N . LYS A 1 95 ? 12.622 7.379 -1.612 1.00 98.44 95 LYS A N 1
ATOM 743 C CA . LYS A 1 95 ? 13.185 7.006 -0.309 1.00 98.44 95 LYS A CA 1
ATOM 744 C C . LYS A 1 95 ? 12.112 6.940 0.775 1.00 98.44 95 LYS A C 1
ATOM 746 O O . LYS A 1 95 ? 12.066 5.983 1.541 1.00 98.44 95 LYS A O 1
ATOM 751 N N . GLU A 1 96 ? 11.238 7.937 0.821 1.00 98.50 96 GLU A N 1
ATOM 752 C CA . GLU A 1 96 ? 10.137 8.036 1.773 1.00 98.50 96 GLU A CA 1
ATOM 753 C C . GLU A 1 96 ? 9.125 6.904 1.574 1.00 98.50 96 GLU A C 1
ATOM 755 O O . GLU A 1 96 ? 8.722 6.274 2.552 1.00 98.50 96 GLU A O 1
ATOM 760 N N . ALA A 1 97 ? 8.750 6.613 0.322 1.00 98.44 97 ALA A N 1
ATOM 761 C CA . ALA A 1 97 ? 7.850 5.506 0.006 1.00 98.44 97 ALA A CA 1
ATOM 762 C C . ALA A 1 97 ? 8.449 4.160 0.439 1.00 98.44 97 ALA A C 1
ATOM 764 O O . ALA A 1 97 ? 7.782 3.378 1.115 1.00 98.44 97 ALA A O 1
ATOM 765 N N . LEU A 1 98 ? 9.716 3.902 0.100 1.00 98.69 98 LEU A N 1
ATOM 766 C CA . LEU A 1 98 ? 10.388 2.643 0.421 1.00 98.69 98 LEU A CA 1
ATOM 767 C C . LEU A 1 98 ? 10.551 2.442 1.929 1.00 98.69 98 LEU A C 1
ATOM 769 O O . LEU A 1 98 ? 10.252 1.360 2.430 1.00 98.69 98 LEU A O 1
ATOM 773 N N . ILE A 1 99 ? 10.944 3.485 2.671 1.00 98.62 99 ILE A N 1
ATOM 774 C CA . ILE A 1 99 ? 11.042 3.426 4.137 1.00 98.62 99 ILE A CA 1
ATOM 775 C C . ILE A 1 99 ? 9.692 3.049 4.752 1.00 98.62 99 ILE A C 1
ATOM 777 O O . ILE A 1 99 ? 9.633 2.182 5.627 1.00 98.62 99 ILE A O 1
ATOM 781 N N . GLU A 1 100 ? 8.606 3.674 4.299 1.00 98.69 100 GLU A N 1
ATOM 782 C CA . GLU A 1 100 ? 7.280 3.452 4.869 1.00 98.69 100 GLU A CA 1
ATOM 783 C C . GLU A 1 100 ? 6.707 2.073 4.503 1.00 98.69 100 GLU A C 1
ATOM 785 O O . GLU A 1 100 ? 6.225 1.349 5.380 1.00 98.69 100 GLU A O 1
ATOM 790 N N . LEU A 1 101 ? 6.834 1.653 3.241 1.00 98.81 101 LEU A N 1
ATOM 791 C CA . LEU A 1 101 ? 6.440 0.318 2.780 1.00 98.81 101 LEU A CA 1
ATOM 792 C C . LEU A 1 101 ? 7.242 -0.781 3.488 1.00 98.81 101 LEU A C 1
ATOM 794 O O . LEU A 1 101 ? 6.684 -1.770 3.979 1.00 98.81 101 LEU A O 1
ATOM 798 N N . TYR A 1 102 ? 8.556 -0.599 3.610 1.00 98.56 102 TYR A N 1
ATOM 799 C CA . TYR A 1 102 ? 9.410 -1.545 4.312 1.00 98.56 102 TYR A CA 1
ATO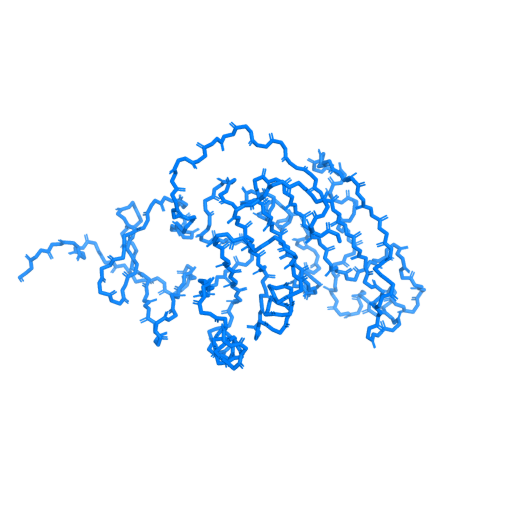M 800 C C . TYR A 1 102 ? 9.084 -1.584 5.804 1.00 98.56 102 TYR A C 1
ATOM 802 O O . TYR A 1 102 ? 9.078 -2.667 6.388 1.00 98.56 102 TYR A O 1
ATOM 810 N N . ARG A 1 103 ? 8.753 -0.451 6.445 1.00 97.62 103 ARG A N 1
ATOM 811 C CA . ARG A 1 103 ? 8.370 -0.389 7.868 1.00 97.62 103 ARG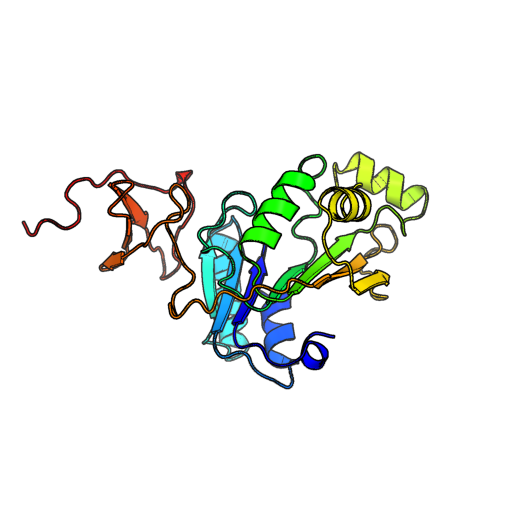 A CA 1
ATOM 812 C C . ARG A 1 103 ? 7.209 -1.329 8.188 1.00 97.62 103 ARG A C 1
ATOM 814 O O . ARG A 1 103 ? 7.279 -2.056 9.184 1.00 97.62 103 ARG A O 1
ATOM 821 N N . ILE A 1 104 ? 6.166 -1.331 7.360 1.00 97.69 104 ILE A N 1
ATOM 822 C CA . ILE A 1 104 ? 4.947 -2.125 7.588 1.00 97.69 104 ILE A CA 1
ATOM 823 C C . ILE A 1 104 ? 5.091 -3.596 7.182 1.00 97.69 104 ILE A C 1
ATOM 825 O O . ILE A 1 104 ? 4.415 -4.464 7.742 1.00 97.69 104 ILE A O 1
ATOM 829 N N . THR A 1 105 ? 6.032 -3.878 6.282 1.00 97.94 105 THR A N 1
ATOM 830 C CA . THR A 1 105 ? 6.372 -5.224 5.817 1.00 97.94 105 THR A CA 1
ATOM 831 C C . THR A 1 105 ? 7.009 -6.059 6.927 1.00 97.94 105 THR A C 1
ATOM 833 O O . THR A 1 105 ? 7.905 -5.591 7.639 1.00 97.94 105 THR A O 1
ATOM 836 N N . LYS A 1 106 ? 6.574 -7.316 7.064 1.00 96.00 106 LYS A N 1
ATOM 837 C CA . LYS A 1 106 ? 7.155 -8.332 7.954 1.00 96.00 106 LYS A CA 1
ATOM 838 C C . LYS A 1 106 ? 8.089 -9.283 7.203 1.00 96.00 106 LYS A C 1
ATOM 840 O O . LYS A 1 106 ? 9.169 -9.539 7.731 1.00 96.00 106 LYS A O 1
ATOM 845 N N . ARG A 1 107 ? 7.692 -9.792 6.024 1.00 96.12 107 ARG A N 1
ATOM 846 C CA . ARG A 1 107 ? 8.449 -10.819 5.276 1.00 96.12 107 ARG A CA 1
ATOM 847 C C . ARG A 1 107 ? 8.874 -10.391 3.878 1.00 96.12 107 ARG A C 1
ATOM 849 O O . ARG A 1 107 ? 10.053 -10.501 3.567 1.00 96.12 107 ARG A O 1
ATOM 856 N N . TYR A 1 108 ? 7.945 -9.925 3.046 1.00 98.25 108 TYR A N 1
ATOM 857 C CA . TYR A 1 108 ? 8.251 -9.546 1.666 1.00 98.25 108 TYR A CA 1
ATOM 858 C C . TYR A 1 108 ? 7.572 -8.244 1.267 1.00 98.25 108 TYR A C 1
ATOM 860 O O . TYR A 1 108 ? 6.371 -8.073 1.481 1.00 98.25 108 TYR A O 1
ATOM 868 N N . LEU A 1 109 ? 8.355 -7.357 0.660 1.00 98.69 109 LEU A N 1
ATOM 869 C CA . LEU A 1 109 ? 7.872 -6.191 -0.062 1.00 98.69 109 LEU A CA 1
ATOM 870 C C . LEU A 1 109 ? 8.027 -6.474 -1.557 1.00 98.69 109 LEU A C 1
ATOM 872 O O . LEU A 1 109 ? 9.100 -6.872 -2.007 1.00 98.69 109 LEU A O 1
ATOM 876 N N . ILE A 1 110 ? 6.949 -6.313 -2.318 1.00 98.62 110 ILE A N 1
ATOM 877 C CA . ILE A 1 110 ? 6.920 -6.583 -3.755 1.00 98.62 110 ILE A CA 1
ATOM 878 C C . ILE A 1 110 ? 6.496 -5.311 -4.483 1.00 98.62 110 ILE A C 1
ATOM 880 O O . ILE A 1 110 ? 5.393 -4.814 -4.279 1.00 98.62 110 ILE A O 1
ATOM 884 N N . LEU A 1 111 ? 7.351 -4.797 -5.356 1.00 98.38 111 LEU A N 1
ATOM 885 C CA . LEU A 1 111 ? 7.070 -3.593 -6.131 1.00 98.38 111 LEU A CA 1
ATOM 886 C C . LEU A 1 111 ? 6.829 -3.989 -7.585 1.00 98.38 111 LEU A C 1
ATOM 888 O O . LEU A 1 111 ? 7.729 -4.537 -8.226 1.00 98.38 111 LEU A O 1
ATOM 892 N N . LEU A 1 112 ? 5.624 -3.728 -8.093 1.00 97.12 112 LEU A N 1
ATOM 893 C CA . LEU A 1 112 ? 5.320 -3.774 -9.523 1.00 97.12 112 LEU A CA 1
ATOM 894 C C . LEU A 1 112 ? 5.159 -2.339 -10.014 1.00 97.12 112 LEU A C 1
ATOM 896 O O . LEU A 1 112 ? 4.080 -1.764 -9.924 1.00 97.12 112 LEU A O 1
ATOM 900 N N . GLU A 1 113 ? 6.245 -1.747 -10.489 1.00 96.31 113 GLU A N 1
ATOM 901 C CA . GLU A 1 113 ? 6.310 -0.328 -10.853 1.00 96.31 113 GLU A CA 1
ATOM 902 C C . GLU A 1 113 ? 7.040 -0.177 -12.197 1.00 96.31 113 GLU A C 1
ATOM 904 O O . GLU A 1 113 ? 7.842 -1.051 -12.553 1.00 96.31 113 GLU A O 1
ATOM 909 N N . PRO A 1 114 ? 6.813 0.903 -12.967 1.00 93.69 114 PRO A N 1
ATOM 910 C CA . PRO A 1 114 ? 7.627 1.177 -14.144 1.00 93.69 114 PRO A CA 1
ATOM 911 C C . PRO A 1 114 ? 9.111 1.243 -13.773 1.00 93.69 114 PRO A C 1
ATOM 913 O O . PRO A 1 114 ? 9.506 1.970 -12.861 1.00 93.69 114 PRO A O 1
ATOM 916 N N . SER A 1 115 ? 9.937 0.479 -14.482 1.00 94.00 115 SER A N 1
ATOM 917 C CA . SER A 1 115 ? 11.383 0.460 -14.274 1.00 94.00 115 SER A CA 1
ATOM 918 C C . SER A 1 115 ? 12.064 1.426 -15.230 1.00 94.00 115 SER A C 1
ATOM 920 O O . SER A 1 115 ? 12.036 1.244 -16.447 1.00 94.00 115 SER A O 1
ATOM 922 N N . TYR A 1 116 ? 12.730 2.428 -14.663 1.00 94.88 116 TYR A N 1
ATOM 923 C CA . TYR A 1 116 ? 13.529 3.384 -15.424 1.00 94.88 116 TYR A CA 1
ATOM 924 C C . TYR A 1 116 ? 14.774 2.723 -16.033 1.00 94.88 116 TYR A C 1
ATOM 926 O O . TYR A 1 116 ? 15.220 3.081 -17.121 1.00 94.88 116 TYR A O 1
ATOM 934 N N . GLU A 1 117 ? 15.316 1.723 -15.340 1.00 92.94 117 GLU A N 1
ATOM 935 C CA . GLU A 1 117 ? 16.485 0.936 -15.721 1.00 92.94 117 GLU A CA 1
ATOM 936 C C . GLU A 1 117 ? 16.202 0.014 -16.911 1.00 92.94 117 GLU A C 1
ATOM 938 O O . GLU A 1 117 ? 17.096 -0.221 -17.723 1.00 92.94 117 GLU A O 1
ATOM 943 N N . PHE A 1 118 ? 14.970 -0.491 -17.025 1.00 94.00 118 PHE A N 1
ATOM 944 C CA . PHE A 1 118 ? 14.538 -1.338 -18.138 1.00 94.00 118 PHE A CA 1
ATOM 945 C C . PHE A 1 118 ? 13.812 -0.573 -19.255 1.00 94.00 118 PHE A C 1
ATOM 947 O O . PHE A 1 118 ? 13.463 -1.178 -20.269 1.00 94.00 118 PHE A O 1
ATOM 954 N N . ALA A 1 119 ? 13.576 0.731 -19.093 1.00 94.19 119 ALA A N 1
ATOM 955 C CA . ALA A 1 119 ? 12.985 1.573 -20.125 1.00 94.19 119 ALA A CA 1
ATOM 956 C C . ALA A 1 119 ? 13.987 1.920 -21.236 1.00 94.19 119 ALA A C 1
ATOM 958 O O . ALA A 1 119 ? 15.184 2.104 -20.997 1.00 94.19 119 ALA A O 1
ATOM 959 N N . ASP A 1 120 ? 13.479 2.055 -22.460 1.00 94.94 120 ASP A N 1
ATOM 960 C CA . ASP A 1 120 ? 14.225 2.656 -23.561 1.00 94.94 120 ASP A CA 1
ATOM 961 C C . ASP A 1 120 ? 14.281 4.191 -23.419 1.00 94.94 120 ASP A C 1
ATOM 963 O O . ASP A 1 120 ? 13.745 4.786 -22.480 1.00 94.94 120 ASP A O 1
ATOM 967 N N . GLU A 1 121 ? 14.959 4.865 -24.346 1.00 96.50 121 GLU A N 1
ATOM 968 C CA . GLU A 1 121 ? 15.144 6.319 -24.272 1.00 96.50 121 GLU A CA 1
ATOM 969 C C . GLU A 1 121 ? 13.832 7.108 -24.396 1.00 96.50 121 GLU A C 1
ATOM 971 O O . GLU A 1 121 ? 13.713 8.204 -23.841 1.00 96.50 121 GLU A O 1
ATOM 976 N N . GLU A 1 122 ? 12.831 6.574 -25.099 1.00 96.50 122 GLU A N 1
ATOM 977 C CA . GLU A 1 122 ? 11.513 7.203 -25.194 1.00 96.50 122 GLU A CA 1
ATOM 978 C C . GLU A 1 122 ? 10.731 7.045 -23.883 1.00 96.50 122 GLU A C 1
ATOM 980 O O . GLU A 1 122 ? 10.207 8.030 -23.351 1.00 96.50 122 GLU A O 1
ATOM 985 N N . GLY A 1 123 ? 10.728 5.839 -23.311 1.00 95.06 123 GLY A N 1
ATOM 986 C CA . GLY A 1 123 ? 10.140 5.532 -22.013 1.00 95.06 123 GLY A CA 1
ATOM 987 C C . GLY A 1 123 ? 10.757 6.367 -20.895 1.00 95.06 123 GLY A C 1
ATOM 988 O O . GLY A 1 123 ? 10.034 7.027 -20.150 1.00 95.06 123 GLY A O 1
ATOM 989 N N . LYS A 1 124 ? 12.088 6.477 -20.836 1.00 96.62 124 LYS A N 1
ATOM 990 C CA . LYS A 1 124 ? 12.771 7.345 -19.859 1.00 96.62 124 LYS A CA 1
ATOM 991 C C . LYS A 1 124 ? 12.346 8.807 -19.983 1.00 96.62 124 LYS A C 1
ATOM 993 O O . LYS A 1 124 ? 12.007 9.433 -18.979 1.00 96.62 124 LYS A O 1
ATOM 998 N N . LYS A 1 125 ? 12.303 9.361 -21.203 1.00 97.06 125 LYS A N 1
ATOM 999 C CA . LYS A 1 125 ? 11.824 10.739 -21.440 1.00 97.06 125 LYS A CA 1
ATOM 1000 C C . LYS A 1 125 ? 10.380 10.919 -20.990 1.00 97.06 125 LYS A C 1
ATOM 1002 O O . LYS A 1 125 ? 10.041 11.951 -20.411 1.00 97.06 125 LYS A O 1
ATOM 1007 N N . ARG A 1 126 ? 9.529 9.922 -21.236 1.00 95.31 126 ARG A N 1
ATOM 1008 C CA . ARG A 1 126 ? 8.141 9.913 -20.775 1.00 95.31 126 ARG A CA 1
ATOM 1009 C C . ARG A 1 126 ? 8.058 9.906 -19.247 1.00 95.31 126 ARG A C 1
ATOM 1011 O O . ARG A 1 126 ? 7.322 10.723 -18.700 1.00 95.31 126 ARG A O 1
ATOM 1018 N N . MET A 1 127 ? 8.802 9.031 -18.573 1.00 95.25 127 MET A N 1
ATOM 1019 C CA . MET A 1 127 ? 8.834 8.942 -17.108 1.00 95.25 127 MET A CA 1
ATOM 1020 C C . MET A 1 127 ? 9.280 10.269 -16.485 1.00 95.25 127 MET A C 1
ATOM 1022 O O . MET A 1 127 ? 8.605 10.789 -15.600 1.00 95.25 127 MET A O 1
ATOM 1026 N N . LEU A 1 128 ? 10.345 10.876 -17.022 1.00 96.44 128 LEU A N 1
ATOM 1027 C CA . LEU A 1 128 ? 10.812 12.204 -16.614 1.00 96.44 128 LEU A CA 1
ATOM 1028 C C . LEU A 1 128 ? 9.744 13.286 -16.822 1.00 96.44 128 LEU A C 1
ATOM 1030 O O . LEU A 1 128 ? 9.511 14.102 -15.935 1.00 96.44 128 LEU A O 1
ATOM 1034 N N . LYS A 1 129 ? 9.062 13.279 -17.974 1.00 96.62 129 LYS A N 1
ATOM 1035 C CA . LYS A 1 129 ? 8.000 14.244 -18.297 1.00 96.62 129 LYS A CA 1
ATOM 1036 C C . LYS A 1 129 ? 6.811 14.163 -17.335 1.00 96.62 129 LYS A C 1
ATOM 1038 O O . LYS A 1 129 ? 6.227 15.198 -17.028 1.00 96.62 129 LYS A O 1
ATOM 1043 N N . HIS A 1 130 ? 6.435 12.962 -16.898 1.00 95.44 130 HIS A N 1
ATOM 1044 C CA . HIS A 1 130 ? 5.298 12.749 -15.989 1.00 95.44 130 HIS A CA 1
ATOM 1045 C C . HIS A 1 130 ? 5.681 12.772 -14.507 1.00 95.44 130 HIS A C 1
ATOM 1047 O O . HIS A 1 130 ? 4.812 12.584 -13.661 1.00 95.44 130 HIS A O 1
ATOM 1053 N N . GLY A 1 131 ? 6.956 13.015 -14.183 1.00 95.88 131 GLY A N 1
ATOM 1054 C CA . GLY A 1 131 ? 7.429 13.039 -12.799 1.00 95.88 131 GLY A CA 1
ATOM 1055 C C . GLY A 1 131 ? 7.347 11.673 -12.120 1.00 95.88 131 GLY A C 1
ATOM 1056 O O . GLY A 1 131 ? 7.097 11.600 -10.920 1.00 95.88 131 GLY A O 1
ATOM 1057 N N . TYR A 1 132 ? 7.515 10.591 -12.883 1.00 96.44 132 TYR A N 1
ATOM 1058 C CA . TYR A 1 132 ? 7.501 9.248 -12.323 1.00 96.44 132 TYR A CA 1
ATOM 1059 C C . TYR A 1 132 ? 8.779 8.937 -11.555 1.00 96.44 132 TYR A C 1
ATOM 1061 O O . TYR A 1 132 ? 9.813 9.591 -11.714 1.00 96.44 132 TYR A O 1
ATOM 1069 N N . VAL A 1 133 ? 8.700 7.907 -10.721 1.00 96.12 133 VAL A N 1
ATOM 1070 C CA . VAL A 1 133 ? 9.864 7.373 -10.018 1.00 96.12 133 VAL A CA 1
ATOM 1071 C C . VAL A 1 133 ? 10.936 6.892 -10.987 1.00 96.12 133 VAL A C 1
ATOM 1073 O O . VAL A 1 133 ? 10.652 6.241 -11.990 1.00 96.12 133 VAL A O 1
ATOM 1076 N N . THR A 1 134 ? 12.187 7.219 -10.676 1.00 96.94 134 THR A N 1
ATOM 1077 C CA . THR A 1 134 ? 13.345 6.874 -11.524 1.00 96.94 134 THR A CA 1
ATOM 1078 C C . THR A 1 134 ? 14.465 6.180 -10.763 1.00 96.94 134 THR A C 1
ATOM 1080 O O . THR A 1 134 ? 15.433 5.736 -11.374 1.00 96.94 134 THR A O 1
ATOM 1083 N N . LYS A 1 135 ? 14.355 6.103 -9.430 1.00 96.62 135 LYS A N 1
ATOM 1084 C CA . LYS A 1 135 ? 15.459 5.693 -8.550 1.00 96.62 135 LYS A CA 1
ATOM 1085 C C . LYS A 1 135 ? 15.127 4.547 -7.600 1.00 96.62 135 LYS A C 1
ATOM 1087 O O . LYS A 1 135 ? 15.930 4.292 -6.703 1.00 96.62 135 LYS A O 1
ATOM 1092 N N . LEU A 1 136 ? 13.997 3.852 -7.773 1.00 96.19 136 LEU A N 1
ATOM 1093 C CA . LEU A 1 136 ? 13.563 2.792 -6.848 1.00 96.19 136 LEU A CA 1
ATOM 1094 C C . LEU A 1 136 ? 14.668 1.757 -6.603 1.00 96.19 136 LEU A C 1
ATOM 1096 O O . LEU A 1 136 ? 15.069 1.566 -5.461 1.00 96.19 136 LEU A O 1
ATOM 1100 N N . TYR A 1 137 ? 15.239 1.167 -7.657 1.00 96.12 137 TYR A N 1
ATOM 1101 C CA . TYR A 1 137 ? 16.270 0.135 -7.503 1.00 96.12 137 TYR A CA 1
ATOM 1102 C C . TYR A 1 137 ? 17.555 0.657 -6.852 1.00 96.12 137 TYR A C 1
ATOM 1104 O O . TYR A 1 137 ? 18.123 0.004 -5.978 1.00 96.12 137 TYR A O 1
ATOM 1112 N N . SER A 1 138 ? 18.021 1.846 -7.246 1.00 96.69 138 SER A N 1
ATOM 1113 C CA . SER A 1 138 ? 19.199 2.453 -6.616 1.00 96.69 138 SER A CA 1
ATOM 1114 C C . SER A 1 138 ? 18.974 2.781 -5.137 1.00 96.69 138 SER A C 1
ATOM 1116 O O . SER A 1 138 ? 19.876 2.577 -4.328 1.00 96.69 138 SER A O 1
ATOM 1118 N N . MET A 1 139 ? 17.774 3.244 -4.779 1.00 97.81 139 MET A N 1
ATOM 1119 C CA . MET A 1 139 ? 17.433 3.647 -3.417 1.00 97.81 139 MET A CA 1
ATOM 1120 C C . MET A 1 139 ? 17.271 2.436 -2.494 1.00 97.81 139 MET A C 1
ATOM 1122 O O . MET A 1 139 ? 17.749 2.455 -1.366 1.00 97.81 139 MET A O 1
ATOM 1126 N N . GLU A 1 140 ? 16.685 1.348 -2.991 1.00 96.19 140 GLU A N 1
ATOM 1127 C CA . GLU A 1 140 ? 16.635 0.050 -2.307 1.00 96.19 140 GLU A CA 1
ATOM 1128 C C . GLU A 1 140 ? 18.033 -0.450 -1.903 1.00 96.19 140 GLU A C 1
ATOM 1130 O O . GLU A 1 140 ? 18.254 -0.866 -0.761 1.00 96.19 140 GLU A O 1
ATOM 1135 N N . LYS A 1 141 ? 19.017 -0.333 -2.809 1.00 96.94 141 LYS A N 1
ATOM 1136 C CA . LYS A 1 141 ? 20.418 -0.661 -2.495 1.00 96.94 141 LYS A CA 1
ATOM 1137 C C . LYS A 1 141 ? 21.030 0.280 -1.466 1.00 96.94 141 LYS A C 1
ATOM 1139 O O . LYS A 1 141 ? 21.736 -0.190 -0.579 1.00 96.94 141 LYS A O 1
ATOM 1144 N N . GLU A 1 142 ? 20.784 1.586 -1.580 1.00 98.06 142 GLU A N 1
ATOM 1145 C CA . GLU A 1 142 ? 21.265 2.583 -0.611 1.00 98.06 142 GLU A CA 1
ATOM 1146 C C . GLU A 1 142 ? 20.722 2.301 0.799 1.00 98.06 142 GLU A C 1
ATOM 1148 O O . GLU A 1 142 ? 21.455 2.407 1.780 1.00 98.06 142 GLU A O 1
ATOM 1153 N N . LEU A 1 143 ? 19.454 1.890 0.901 1.00 98.06 143 LEU A N 1
ATOM 1154 C CA . LEU A 1 143 ? 18.795 1.523 2.156 1.00 98.06 143 LEU A CA 1
ATOM 1155 C C . LEU A 1 143 ? 19.248 0.159 2.713 1.00 98.06 143 LEU A C 1
ATOM 1157 O O . LEU A 1 143 ? 18.903 -0.181 3.846 1.00 98.06 143 LEU A O 1
ATOM 1161 N N . GLY A 1 144 ? 20.031 -0.610 1.948 1.00 97.81 144 GLY A N 1
ATOM 1162 C CA . GLY A 1 144 ? 20.570 -1.906 2.359 1.00 97.81 144 GLY A CA 1
ATOM 1163 C C . GLY A 1 144 ? 19.528 -3.024 2.414 1.00 97.81 144 GLY A C 1
ATOM 1164 O O . GLY A 1 144 ? 19.671 -3.947 3.216 1.00 97.81 144 GLY A O 1
ATOM 1165 N N . TYR A 1 145 ? 18.460 -2.937 1.616 1.00 97.88 145 TYR A N 1
ATOM 1166 C CA . TYR A 1 145 ? 17.401 -3.947 1.605 1.00 97.88 145 TYR A CA 1
ATOM 1167 C C . TYR A 1 145 ? 17.819 -5.199 0.812 1.00 97.88 145 TYR A C 1
ATOM 1169 O O . TYR A 1 145 ? 18.578 -5.135 -0.158 1.00 97.88 145 TYR A O 1
ATOM 1177 N N . GLU A 1 146 ? 17.340 -6.372 1.240 1.00 97.88 146 GLU A N 1
ATOM 1178 C CA . GLU A 1 146 ? 17.665 -7.665 0.622 1.00 97.88 146 GLU A CA 1
ATOM 1179 C C . GLU A 1 146 ? 16.807 -7.880 -0.636 1.00 97.88 146 GLU A C 1
ATOM 1181 O O . GLU A 1 146 ? 15.742 -8.496 -0.585 1.00 97.88 146 GLU A O 1
ATOM 1186 N N . ILE A 1 147 ? 17.257 -7.363 -1.781 1.00 97.94 147 ILE A N 1
ATOM 1187 C CA . ILE A 1 147 ? 16.604 -7.599 -3.077 1.00 97.94 147 ILE A CA 1
ATOM 1188 C C . ILE A 1 147 ? 16.903 -9.035 -3.530 1.00 97.94 147 ILE A C 1
ATOM 1190 O O . ILE A 1 147 ? 18.032 -9.346 -3.911 1.00 97.94 147 ILE A O 1
ATOM 1194 N N . VAL A 1 148 ? 15.895 -9.909 -3.512 1.00 97.38 148 VAL A N 1
ATOM 1195 C CA . VAL A 1 148 ? 16.030 -11.321 -3.923 1.00 97.38 148 VAL A CA 1
ATOM 1196 C C . VAL A 1 148 ? 15.668 -11.550 -5.389 1.00 97.38 148 VAL A C 1
ATOM 1198 O O . VAL A 1 148 ? 16.107 -12.527 -5.987 1.00 97.38 148 VAL A O 1
ATOM 1201 N N . GLU A 1 149 ? 14.892 -10.646 -5.986 1.00 96.69 149 GLU A N 1
ATOM 1202 C CA . GLU A 1 149 ? 14.571 -10.675 -7.410 1.00 96.69 149 GLU A CA 1
ATOM 1203 C C . GLU A 1 149 ? 14.381 -9.252 -7.939 1.00 96.69 149 GLU A C 1
ATOM 1205 O O . GLU A 1 149 ? 13.721 -8.432 -7.302 1.00 96.69 149 GLU A O 1
ATOM 1210 N N . TYR A 1 150 ? 14.930 -8.965 -9.121 1.00 96.69 150 TYR A N 1
ATOM 1211 C CA . TYR A 1 150 ? 14.588 -7.774 -9.891 1.00 96.69 150 TYR A CA 1
ATOM 1212 C C . TYR A 1 150 ? 14.667 -8.072 -11.387 1.00 96.69 150 TYR A C 1
ATOM 1214 O O . TYR A 1 150 ? 15.743 -8.370 -11.908 1.00 96.69 150 TYR A O 1
ATOM 1222 N N . LYS A 1 151 ? 13.524 -8.036 -12.074 1.00 95.56 151 LYS A N 1
ATOM 1223 C CA . LYS A 1 151 ? 13.419 -8.353 -13.506 1.00 95.56 151 LYS A CA 1
ATOM 1224 C C . LYS A 1 151 ? 12.233 -7.639 -14.149 1.00 95.56 151 LYS A C 1
ATOM 1226 O O . LYS A 1 151 ? 11.362 -7.125 -13.454 1.00 95.56 151 LYS A O 1
ATOM 1231 N N . LEU A 1 152 ? 12.166 -7.646 -15.478 1.00 94.62 152 LEU A N 1
ATOM 1232 C CA . LEU A 1 152 ? 10.946 -7.273 -16.195 1.00 94.62 152 LEU A CA 1
ATOM 1233 C C . LEU A 1 152 ? 9.811 -8.243 -15.848 1.00 94.62 152 LEU A C 1
ATOM 1235 O O . LEU A 1 152 ? 9.995 -9.460 -15.896 1.00 94.62 152 LEU A O 1
ATOM 1239 N N . PHE A 1 153 ? 8.630 -7.711 -15.535 1.00 91.69 153 PHE A N 1
ATOM 1240 C CA . PHE A 1 153 ? 7.452 -8.527 -15.237 1.00 91.69 153 PHE A CA 1
ATOM 1241 C C . PHE A 1 153 ? 6.940 -9.276 -16.480 1.00 91.69 153 PHE A C 1
ATOM 1243 O O . PHE A 1 153 ? 6.399 -10.372 -16.369 1.00 91.69 153 PHE A O 1
ATOM 1250 N N . GLY A 1 154 ? 7.161 -8.709 -17.671 1.00 79.00 154 GLY A N 1
ATOM 1251 C CA . GLY A 1 154 ? 6.875 -9.339 -18.964 1.00 79.00 154 GLY A CA 1
ATOM 1252 C C . GLY A 1 154 ? 5.502 -9.005 -19.555 1.00 79.00 154 GLY A C 1
ATOM 1253 O O . GLY A 1 154 ? 5.297 -9.219 -20.746 1.00 79.00 154 GLY A O 1
ATOM 1254 N N . ILE A 1 155 ? 4.586 -8.428 -18.770 1.00 75.19 155 ILE A N 1
ATOM 1255 C CA . ILE A 1 155 ? 3.293 -7.913 -19.242 1.00 75.19 155 ILE A CA 1
ATOM 1256 C C . ILE A 1 155 ? 3.306 -6.394 -19.096 1.00 75.19 155 ILE A C 1
ATOM 1258 O O . ILE A 1 155 ? 3.358 -5.894 -17.976 1.00 75.19 155 ILE A O 1
ATOM 1262 N N . ASN A 1 156 ? 3.226 -5.676 -20.217 1.00 72.44 156 ASN A N 1
ATOM 1263 C CA . ASN A 1 156 ? 3.200 -4.216 -20.242 1.00 72.44 156 ASN A CA 1
ATOM 1264 C C . ASN A 1 156 ? 1.962 -3.741 -21.006 1.00 72.44 156 ASN A C 1
ATOM 1266 O O . ASN A 1 156 ? 1.855 -3.973 -22.209 1.00 72.44 156 ASN A O 1
ATOM 1270 N N . SER A 1 157 ? 1.047 -3.037 -20.334 1.00 74.00 157 SER A N 1
ATOM 1271 C CA . SER A 1 157 ? -0.088 -2.383 -21.008 1.00 74.00 157 SER A CA 1
ATOM 1272 C C . SER A 1 157 ? 0.375 -1.246 -21.923 1.00 74.00 157 SER A C 1
ATOM 1274 O O . SER A 1 157 ? -0.252 -0.966 -22.940 1.00 74.00 157 SER A O 1
ATOM 1276 N N . ASN A 1 158 ? 1.482 -0.593 -21.559 1.00 80.19 158 ASN A N 1
ATOM 1277 C CA . ASN A 1 158 ? 2.139 0.433 -22.354 1.00 80.19 158 ASN A CA 1
ATOM 1278 C C . ASN A 1 158 ? 3.629 0.081 -22.497 1.00 80.19 158 ASN A C 1
ATOM 1280 O O . ASN A 1 158 ? 4.332 0.080 -21.485 1.00 80.19 158 ASN A O 1
ATOM 1284 N N . PRO A 1 159 ? 4.134 -0.175 -23.718 1.00 83.44 159 PRO A N 1
ATOM 1285 C CA . PRO A 1 159 ? 5.549 -0.463 -23.952 1.00 83.44 159 PRO A CA 1
ATOM 1286 C C . PRO A 1 159 ? 6.507 0.618 -23.425 1.00 83.44 159 PRO A C 1
ATOM 1288 O O . PRO A 1 159 ? 7.626 0.295 -23.047 1.00 83.44 159 PRO A O 1
ATOM 1291 N N . LEU A 1 160 ? 6.055 1.876 -23.338 1.00 85.38 160 LEU A N 1
ATOM 1292 C CA . LEU A 1 160 ? 6.851 3.006 -22.839 1.00 85.38 160 LEU A CA 1
ATOM 1293 C C . LEU A 1 160 ? 6.958 3.071 -21.306 1.00 85.38 160 LEU A C 1
ATOM 1295 O O . LEU A 1 160 ? 7.691 3.908 -20.786 1.00 85.38 160 LEU A O 1
ATOM 1299 N N . ASN A 1 161 ? 6.229 2.215 -20.585 1.00 84.56 161 ASN A N 1
ATOM 1300 C CA . ASN A 1 161 ? 6.280 2.088 -19.129 1.00 84.56 161 ASN A CA 1
ATOM 1301 C C . ASN A 1 161 ? 6.496 0.603 -18.771 1.00 84.56 161 ASN A C 1
ATOM 1303 O O . ASN A 1 161 ? 5.559 -0.043 -18.292 1.00 84.56 161 ASN A O 1
ATOM 1307 N N . PRO A 1 162 ? 7.678 0.019 -19.038 1.00 91.81 162 PRO A N 1
ATOM 1308 C CA . PRO A 1 162 ? 7.892 -1.392 -18.760 1.00 91.81 162 PRO A CA 1
ATOM 1309 C C . PRO A 1 162 ? 7.837 -1.657 -17.255 1.00 91.81 162 PRO A C 1
ATOM 1311 O O . PRO A 1 162 ? 8.601 -1.076 -16.483 1.00 91.81 162 PRO A O 1
ATOM 1314 N N . THR A 1 163 ? 6.946 -2.550 -16.833 1.00 94.81 163 THR A N 1
ATOM 1315 C CA . THR A 1 163 ? 6.774 -2.893 -15.423 1.00 94.81 163 THR A CA 1
ATOM 1316 C C . THR A 1 163 ? 7.924 -3.793 -14.985 1.00 94.81 163 THR A C 1
ATOM 1318 O O . THR A 1 163 ? 8.081 -4.919 -15.469 1.00 94.81 163 THR A O 1
ATOM 1321 N N . GLY A 1 164 ? 8.740 -3.303 -14.056 1.00 95.56 164 GLY A N 1
ATOM 1322 C CA . GLY A 1 164 ? 9.671 -4.129 -13.303 1.00 95.56 164 GLY A CA 1
ATOM 1323 C C . GLY A 1 164 ? 8.947 -4.799 -12.141 1.00 95.56 164 GLY A C 1
ATOM 1324 O O . GLY A 1 164 ? 8.078 -4.195 -11.517 1.00 95.56 164 GLY A O 1
ATOM 1325 N N . VAL A 1 165 ? 9.321 -6.037 -11.835 1.00 97.00 165 VAL A N 1
ATOM 1326 C CA . VAL A 1 165 ? 8.974 -6.689 -10.574 1.00 97.00 165 VAL A CA 1
ATOM 1327 C C . VAL A 1 165 ? 10.220 -6.765 -9.710 1.00 97.00 165 VAL A C 1
ATOM 1329 O O . VAL A 1 165 ? 11.246 -7.311 -10.125 1.00 97.00 165 VAL A O 1
ATOM 1332 N N . MET A 1 166 ? 10.132 -6.189 -8.517 1.00 97.81 166 MET A N 1
ATOM 1333 C CA . MET A 1 166 ? 11.174 -6.253 -7.503 1.00 97.81 166 MET A CA 1
ATOM 1334 C C . MET A 1 166 ? 10.632 -6.955 -6.268 1.00 97.81 166 MET A C 1
ATOM 1336 O O . MET A 1 166 ? 9.581 -6.578 -5.756 1.00 97.81 166 MET A O 1
ATOM 1340 N N . VAL A 1 167 ? 11.345 -7.972 -5.795 1.00 98.38 167 VAL A N 1
ATOM 1341 C CA . VAL A 1 167 ? 11.009 -8.709 -4.577 1.00 98.38 167 VAL A CA 1
ATOM 1342 C C . VAL A 1 167 ? 12.102 -8.454 -3.556 1.00 98.38 167 VAL A C 1
ATOM 1344 O O . VAL A 1 167 ? 13.269 -8.781 -3.777 1.00 98.38 167 VAL A O 1
ATOM 1347 N N . ILE A 1 168 ? 11.703 -7.879 -2.431 1.00 98.44 168 ILE A N 1
ATOM 1348 C CA . ILE A 1 168 ? 12.569 -7.498 -1.325 1.00 98.44 168 ILE A CA 1
ATOM 1349 C C . ILE A 1 168 ? 12.191 -8.361 -0.131 1.00 98.44 168 ILE A C 1
ATOM 1351 O O . ILE A 1 168 ? 11.030 -8.403 0.283 1.00 98.44 168 ILE A O 1
ATOM 1355 N N . LYS A 1 169 ? 13.169 -9.068 0.421 1.00 97.81 169 LYS A N 1
ATOM 1356 C CA . LYS A 1 169 ? 12.992 -9.926 1.584 1.00 97.81 169 LYS A CA 1
ATOM 1357 C C . LYS A 1 169 ? 13.318 -9.165 2.864 1.00 97.81 169 LYS A C 1
ATOM 1359 O O . LYS A 1 169 ? 14.196 -8.309 2.912 1.00 97.81 169 LYS A O 1
ATOM 1364 N N . LYS A 1 170 ? 12.598 -9.505 3.928 1.00 96.31 170 LYS A N 1
ATOM 1365 C CA . LYS A 1 170 ? 12.794 -8.980 5.272 1.00 96.31 170 LYS A CA 1
ATOM 1366 C C . LYS A 1 170 ? 12.657 -10.100 6.290 1.00 96.31 170 LYS A C 1
ATOM 1368 O O . LYS A 1 170 ? 11.635 -10.772 6.370 1.00 96.31 170 LYS A O 1
ATOM 1373 N N . ASN A 1 171 ? 13.677 -10.274 7.122 1.00 85.38 171 ASN A N 1
ATOM 1374 C CA . ASN A 1 171 ? 13.676 -11.286 8.179 1.00 85.38 171 ASN A CA 1
ATOM 1375 C C . ASN A 1 171 ? 13.303 -10.641 9.518 1.00 85.38 171 ASN A C 1
ATOM 1377 O O . ASN A 1 171 ? 14.148 -10.430 10.388 1.00 85.38 171 ASN A O 1
ATOM 1381 N N . SER A 1 172 ? 12.032 -10.261 9.675 1.00 81.56 172 SER A N 1
ATOM 1382 C CA . SER A 1 172 ? 11.554 -9.722 10.949 1.00 81.56 172 SER A CA 1
ATOM 1383 C C . SER A 1 172 ? 11.221 -10.851 11.926 1.00 81.56 172 SER A C 1
ATOM 1385 O O . SER A 1 172 ? 10.160 -11.467 11.842 1.00 81.56 172 SER A O 1
ATOM 1387 N N . ASN A 1 173 ? 12.111 -11.087 12.895 1.00 68.81 173 ASN A N 1
ATOM 1388 C CA . ASN A 1 173 ? 11.930 -12.077 13.972 1.00 68.81 173 ASN A CA 1
ATOM 1389 C C . ASN A 1 173 ? 10.911 -11.642 15.042 1.00 68.81 173 ASN A C 1
ATOM 1391 O O . ASN A 1 173 ? 10.740 -12.317 16.055 1.00 68.81 173 ASN A O 1
ATOM 1395 N N . LYS A 1 174 ? 10.262 -10.485 14.869 1.00 67.31 174 LYS A N 1
ATOM 1396 C CA . LYS A 1 174 ? 9.242 -10.018 15.805 1.00 67.31 174 LYS A CA 1
ATOM 1397 C C . LYS A 1 174 ? 7.916 -10.676 15.460 1.00 67.31 174 LYS A C 1
ATOM 1399 O O . LYS A 1 174 ? 7.210 -10.256 14.542 1.00 67.31 174 LYS A O 1
ATOM 1404 N N . ASP A 1 175 ? 7.556 -11.681 16.243 1.00 61.31 175 ASP A N 1
ATOM 1405 C CA . ASP A 1 175 ? 6.189 -12.170 16.271 1.00 61.31 175 ASP A CA 1
ATOM 1406 C C . ASP A 1 175 ? 5.297 -11.137 16.950 1.00 61.31 175 ASP A C 1
ATOM 1408 O O . ASP A 1 175 ? 5.166 -11.077 18.173 1.00 61.31 175 ASP A O 1
ATOM 1412 N N . ASN A 1 176 ? 4.677 -10.290 16.127 1.00 61.41 176 ASN A N 1
ATOM 1413 C CA . ASN A 1 176 ? 3.516 -9.536 16.560 1.00 61.41 176 ASN A CA 1
ATOM 1414 C C . ASN A 1 176 ? 2.409 -10.541 16.894 1.00 61.41 176 ASN A C 1
ATOM 1416 O O . ASN A 1 176 ? 1.795 -11.123 16.001 1.00 61.41 176 ASN A O 1
ATOM 1420 N N . LYS A 1 177 ? 2.178 -10.741 18.196 1.00 61.00 177 LYS A N 1
ATOM 1421 C CA . LYS A 1 177 ? 1.011 -11.469 18.719 1.00 61.00 177 LYS A CA 1
ATOM 1422 C C . LYS A 1 177 ? -0.298 -10.735 18.423 1.00 61.00 177 LYS A C 1
ATOM 1424 O O . LYS A 1 177 ? -1.368 -11.321 18.542 1.00 61.00 177 LYS A O 1
ATOM 1429 N N . ASP A 1 178 ? -0.202 -9.455 18.077 1.00 63.88 178 ASP A N 1
ATOM 1430 C CA . ASP A 1 178 ? -1.349 -8.609 17.816 1.00 63.88 178 ASP A CA 1
ATOM 1431 C C . ASP A 1 178 ? -1.952 -8.896 16.435 1.00 63.88 178 ASP A C 1
ATOM 1433 O O . ASP A 1 178 ? -1.270 -8.865 15.405 1.00 63.88 178 ASP A O 1
ATOM 1437 N N . LEU A 1 179 ? -3.247 -9.202 16.424 1.00 71.00 179 LEU A N 1
ATOM 1438 C CA . LEU A 1 179 ? -3.969 -9.591 15.216 1.00 71.00 179 LEU A CA 1
ATOM 1439 C C . LEU A 1 179 ? -4.427 -8.383 14.394 1.00 71.00 179 LEU A C 1
ATOM 1441 O O . LEU A 1 179 ? -4.701 -8.549 13.204 1.00 71.00 179 LEU A O 1
ATOM 1445 N N . ASN A 1 180 ? -4.505 -7.188 14.987 1.00 88.25 180 ASN A N 1
ATOM 1446 C CA . ASN A 1 180 ? -4.940 -5.989 14.278 1.00 88.25 180 ASN A CA 1
ATOM 1447 C C . ASN A 1 180 ? -3.734 -5.133 13.848 1.00 88.25 180 ASN A C 1
ATOM 1449 O O . ASN A 1 180 ? -3.092 -4.514 14.702 1.00 88.25 180 ASN A O 1
ATOM 1453 N N . PRO A 1 181 ? -3.425 -5.051 12.540 1.00 94.75 181 PRO A N 1
ATOM 1454 C CA . PRO A 1 181 ? -2.314 -4.239 12.064 1.00 94.75 181 PRO A CA 1
ATOM 1455 C C . PRO A 1 181 ? -2.626 -2.740 12.073 1.00 94.75 181 PRO A C 1
ATOM 1457 O O . PRO A 1 181 ? -1.691 -1.954 11.948 1.00 94.75 181 PRO A O 1
ATOM 1460 N N . LEU A 1 182 ? -3.892 -2.323 12.203 1.00 97.12 182 LEU A N 1
ATOM 1461 C CA . LEU A 1 182 ? -4.259 -0.911 12.135 1.00 97.12 182 LEU A CA 1
ATOM 1462 C C . LEU A 1 182 ? -3.777 -0.131 13.369 1.00 97.12 182 LEU A C 1
ATOM 1464 O O . LEU A 1 182 ? -3.885 -0.595 14.505 1.00 97.12 182 LEU A O 1
ATOM 1468 N N . CYS A 1 183 ? -3.282 1.083 13.142 1.00 97.31 183 CYS A N 1
ATOM 1469 C CA . CYS A 1 183 ? -2.831 2.011 14.175 1.00 97.31 183 CYS A CA 1
ATOM 1470 C C . CYS A 1 183 ? -3.148 3.466 13.808 1.00 97.31 183 CYS A C 1
ATOM 1472 O O . CYS A 1 183 ? -3.612 3.774 12.711 1.00 97.31 183 CYS A O 1
ATOM 1474 N N . CYS A 1 184 ? -2.906 4.381 14.742 1.00 97.50 184 CYS A N 1
ATOM 1475 C CA . CYS A 1 184 ? -3.062 5.809 14.512 1.00 97.50 184 CYS A CA 1
ATOM 1476 C C . CYS A 1 184 ? -2.053 6.265 13.443 1.00 97.50 184 CYS A C 1
ATOM 1478 O O . CYS A 1 184 ? -0.854 6.059 13.644 1.00 97.50 184 CYS A O 1
ATOM 1480 N N . PRO A 1 185 ? -2.469 6.915 12.339 1.00 96.00 185 PRO A N 1
ATOM 1481 C CA . PRO A 1 185 ? -1.539 7.364 11.305 1.00 96.00 185 PRO A CA 1
ATOM 1482 C C . PRO A 1 185 ? -0.485 8.335 11.855 1.00 96.00 185 PRO A C 1
ATOM 1484 O O . PRO A 1 185 ? 0.659 8.274 11.418 1.00 96.00 185 PRO A O 1
ATOM 1487 N N . VAL A 1 186 ? -0.823 9.149 12.861 1.00 96.44 186 VAL A N 1
ATOM 1488 C CA . VAL A 1 186 ? 0.085 10.154 13.441 1.00 96.44 186 VAL A CA 1
ATOM 1489 C C . VAL A 1 186 ? 1.093 9.540 14.414 1.00 96.44 186 VAL A C 1
ATOM 1491 O O . VAL A 1 186 ? 2.295 9.728 14.269 1.00 96.44 186 VAL A O 1
ATOM 1494 N N . THR A 1 187 ? 0.618 8.799 15.417 1.00 96.50 187 THR A N 1
ATOM 1495 C CA . THR A 1 187 ? 1.462 8.320 16.532 1.00 96.50 187 THR A CA 1
ATOM 1496 C C . THR A 1 187 ? 1.946 6.886 16.356 1.00 96.50 187 THR A C 1
ATOM 1498 O O . THR A 1 187 ? 2.787 6.423 17.120 1.00 96.50 187 THR A O 1
ATOM 1501 N N . LYS A 1 188 ? 1.387 6.155 15.386 1.00 95.81 188 LYS A N 1
ATOM 1502 C CA . LYS A 1 188 ? 1.561 4.707 15.181 1.00 95.81 188 LYS A CA 1
ATOM 1503 C C . LYS A 1 188 ? 1.141 3.836 16.369 1.00 95.81 188 LYS A C 1
ATOM 1505 O O . LYS A 1 188 ? 1.410 2.635 16.367 1.00 95.81 188 LYS A O 1
ATOM 1510 N N . SER A 1 189 ? 0.449 4.413 17.348 1.00 94.62 189 SER A N 1
ATOM 1511 C CA . SER A 1 189 ? -0.067 3.703 18.512 1.00 94.62 189 SER A CA 1
ATOM 1512 C C . SER A 1 189 ? -1.450 3.107 18.277 1.00 94.62 189 SER A C 1
ATOM 1514 O O . SER A 1 189 ? -2.074 3.325 17.235 1.00 94.62 189 SER A O 1
ATOM 1516 N N . ASP A 1 190 ? -1.917 2.317 19.238 1.00 95.50 190 ASP A N 1
ATOM 1517 C CA . ASP A 1 190 ? -3.172 1.587 19.125 1.00 95.50 190 ASP A CA 1
ATOM 1518 C C . ASP A 1 190 ? -4.377 2.509 18.917 1.00 95.50 190 ASP A C 1
ATOM 1520 O O . ASP A 1 190 ? -4.474 3.615 19.462 1.00 95.50 190 ASP A O 1
ATOM 1524 N N . ILE A 1 191 ? -5.324 2.011 18.123 1.00 96.38 191 ILE A N 1
ATOM 1525 C CA . ILE A 1 191 ? -6.620 2.643 17.894 1.00 96.38 191 ILE A CA 1
ATOM 1526 C C . ILE A 1 191 ? -7.743 1.714 18.332 1.00 96.38 191 ILE A C 1
ATOM 1528 O O . ILE A 1 191 ? -7.686 0.498 18.158 1.00 96.38 191 ILE A O 1
ATOM 1532 N N . ILE A 1 192 ? -8.792 2.312 18.880 1.00 95.69 192 ILE A N 1
ATOM 1533 C CA . ILE A 1 192 ? -9.978 1.621 19.373 1.00 95.69 192 ILE A CA 1
ATOM 1534 C C . ILE A 1 192 ? -11.133 1.953 18.441 1.00 95.69 192 ILE A C 1
ATOM 1536 O O . ILE A 1 192 ? -11.400 3.124 18.182 1.00 95.69 192 ILE A O 1
ATOM 1540 N N . LYS A 1 193 ? -11.844 0.933 17.962 1.00 96.12 193 LYS A N 1
ATOM 1541 C CA . LYS A 1 193 ? -13.100 1.126 17.235 1.00 96.12 193 LYS A CA 1
ATOM 1542 C C . LYS A 1 193 ? -14.249 1.263 18.238 1.00 96.12 193 LYS A C 1
ATOM 1544 O O . LYS A 1 193 ? -14.481 0.347 19.022 1.00 96.12 193 LYS A O 1
ATOM 1549 N N . LYS A 1 194 ? -14.979 2.379 18.204 1.00 94.75 194 LYS A N 1
ATOM 1550 C CA . LYS A 1 194 ? -16.227 2.596 18.960 1.00 94.75 194 LYS A CA 1
ATOM 1551 C C . LYS A 1 194 ? -17.249 3.195 17.999 1.00 94.75 194 LYS A C 1
ATOM 1553 O O . LYS A 1 194 ? -17.040 4.288 17.480 1.00 94.75 194 LYS A O 1
ATOM 1558 N N . ASN A 1 195 ? -18.346 2.478 17.758 1.00 90.88 195 ASN A N 1
ATOM 1559 C CA . ASN A 1 195 ? -19.347 2.838 16.748 1.00 90.88 195 ASN A CA 1
ATOM 1560 C C . ASN A 1 195 ? -18.692 3.038 15.359 1.00 90.88 195 ASN A C 1
ATOM 1562 O O . ASN A 1 195 ? -17.893 2.206 14.925 1.00 90.88 195 ASN A O 1
ATOM 1566 N N . ASN A 1 196 ? -18.994 4.150 14.685 1.00 96.31 196 ASN A N 1
ATOM 1567 C CA . ASN A 1 196 ? -18.452 4.519 13.372 1.00 96.31 196 ASN A CA 1
ATOM 1568 C C . ASN A 1 196 ? -17.186 5.385 13.470 1.00 96.31 196 ASN A C 1
ATOM 1570 O O . ASN A 1 196 ? -16.995 6.304 12.676 1.00 96.31 196 ASN A O 1
ATOM 1574 N N . VAL A 1 197 ? -16.335 5.133 14.465 1.00 97.44 197 VAL A N 1
ATOM 1575 C CA . VAL A 1 197 ? -15.115 5.912 14.702 1.00 97.44 197 VAL A CA 1
ATOM 1576 C C . VAL A 1 197 ? -13.979 4.995 15.150 1.00 97.44 197 VAL A C 1
ATOM 1578 O O . VAL A 1 197 ? -14.174 4.109 15.986 1.00 97.44 197 VAL A O 1
ATOM 1581 N N . TYR A 1 198 ? -12.779 5.244 14.630 1.00 97.88 198 TYR A N 1
ATOM 1582 C CA . TYR A 1 198 ? -11.527 4.810 15.249 1.00 97.88 198 TYR A CA 1
ATOM 1583 C C . TYR A 1 198 ? -10.962 5.938 16.105 1.00 97.88 198 TYR A C 1
ATOM 1585 O O . TYR A 1 198 ? -10.897 7.071 15.653 1.00 97.88 198 TYR A O 1
ATOM 1593 N N . PHE A 1 199 ? -10.525 5.647 17.323 1.00 97.81 199 PHE A N 1
ATOM 1594 C CA . PHE A 1 199 ? -10.003 6.645 18.251 1.00 97.81 199 PHE A CA 1
ATOM 1595 C C . PHE A 1 199 ? -8.637 6.239 18.797 1.00 97.81 199 PHE A C 1
ATOM 1597 O O . PHE A 1 199 ? -8.448 5.096 19.212 1.00 97.81 199 PHE A O 1
ATOM 1604 N N . SER A 1 200 ? -7.699 7.182 18.834 1.00 97.31 200 SER A N 1
ATOM 1605 C CA . SER A 1 200 ? -6.382 7.018 19.452 1.00 97.31 200 SER A CA 1
ATOM 1606 C C . SER A 1 200 ? -6.346 7.735 20.800 1.00 97.31 200 SER A C 1
ATOM 1608 O O . SER A 1 200 ? -6.522 8.950 20.862 1.00 97.31 200 SER A O 1
ATOM 1610 N N . LYS A 1 201 ? -6.068 6.992 21.878 1.00 96.75 201 LYS A N 1
ATOM 1611 C CA . LYS A 1 201 ? -5.921 7.562 23.230 1.00 96.75 201 LYS A CA 1
ATOM 1612 C C . LYS A 1 201 ? -4.705 8.482 23.358 1.00 96.75 201 LYS A C 1
ATOM 1614 O O . LYS A 1 201 ? -4.759 9.432 24.126 1.00 96.75 201 LYS A O 1
ATOM 1619 N N . ASP A 1 202 ? -3.651 8.222 22.591 1.00 96.94 202 ASP A N 1
ATOM 1620 C CA . ASP A 1 202 ? -2.396 8.970 22.707 1.00 96.94 202 ASP A CA 1
ATOM 1621 C C . ASP A 1 202 ? -2.457 10.312 21.982 1.00 96.94 202 ASP A C 1
ATOM 1623 O O . ASP A 1 202 ? -1.964 11.315 22.483 1.00 96.94 202 ASP A O 1
ATOM 1627 N N . SER A 1 203 ? -3.065 10.335 20.792 1.00 97.06 203 SER A N 1
ATOM 1628 C CA . SER A 1 203 ? -3.207 11.571 20.008 1.00 97.06 203 SER A CA 1
ATOM 1629 C C . SER A 1 203 ? -4.496 12.331 20.305 1.00 97.06 203 SER A C 1
ATOM 1631 O O . SER A 1 203 ? -4.631 13.480 19.895 1.00 97.06 203 SER A O 1
ATOM 1633 N N . LEU A 1 204 ? -5.453 11.693 20.989 1.00 97.62 204 LEU A N 1
ATOM 1634 C CA . LEU A 1 204 ? -6.811 12.202 21.199 1.00 97.62 204 LEU A CA 1
ATOM 1635 C C . LEU A 1 204 ? -7.555 12.493 19.884 1.00 97.62 204 LEU A C 1
ATOM 1637 O O . LEU A 1 204 ? -8.490 13.296 19.850 1.00 97.62 204 LEU A O 1
ATOM 1641 N N . LEU A 1 205 ? -7.144 11.824 18.803 1.00 97.88 205 LEU A N 1
ATOM 1642 C CA . LEU A 1 205 ? -7.734 11.943 17.478 1.00 97.88 205 LEU A CA 1
ATOM 1643 C C . LEU A 1 205 ? -8.753 10.831 17.225 1.00 97.88 205 LEU A C 1
ATOM 1645 O O . LEU A 1 205 ? -8.491 9.647 17.460 1.00 97.88 205 LEU A O 1
ATOM 1649 N N . ALA A 1 206 ? -9.901 11.235 16.697 1.00 97.88 206 ALA A N 1
ATOM 1650 C CA . ALA A 1 206 ? -10.954 10.393 16.163 1.00 97.88 206 ALA A CA 1
ATOM 1651 C C . ALA A 1 206 ? -10.921 10.412 14.628 1.00 97.88 206 ALA A C 1
ATOM 1653 O O . ALA A 1 206 ? -10.817 11.468 14.012 1.00 97.88 206 ALA A O 1
ATOM 1654 N N . TYR A 1 207 ? -11.062 9.247 14.010 1.00 98.31 207 TYR A N 1
ATOM 1655 C CA . TYR A 1 207 ? -11.105 9.044 12.567 1.00 98.31 207 TYR A CA 1
ATOM 1656 C C . TYR A 1 207 ? -12.478 8.476 12.203 1.00 98.31 207 TYR A C 1
ATOM 1658 O O . TYR A 1 207 ? -12.851 7.422 12.735 1.00 98.31 207 TYR A O 1
ATOM 1666 N N . PRO A 1 208 ? -13.252 9.143 11.334 1.00 98.12 208 PRO A N 1
ATOM 1667 C CA . PRO A 1 208 ? -14.593 8.692 10.999 1.00 98.12 208 PRO A CA 1
ATOM 1668 C C . PRO A 1 208 ? -14.568 7.404 10.169 1.00 98.12 208 PRO A C 1
ATOM 1670 O O . PRO A 1 208 ? -13.604 7.097 9.466 1.00 98.12 208 PRO A O 1
ATOM 1673 N N . ILE A 1 209 ? -15.666 6.660 10.230 1.00 98.50 209 ILE A N 1
ATOM 1674 C CA . ILE A 1 209 ? -15.971 5.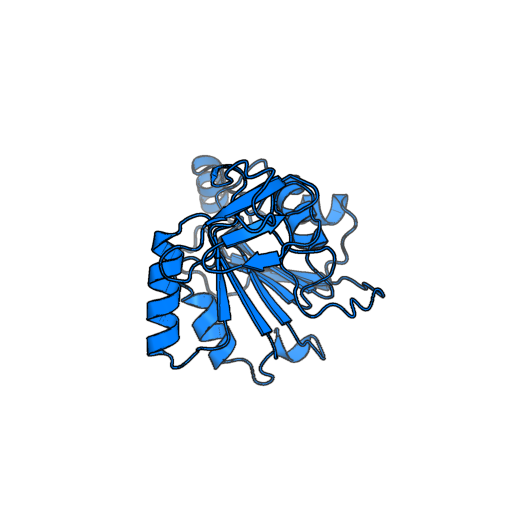533 9.351 1.00 98.50 209 ILE A CA 1
ATOM 1675 C C . ILE A 1 209 ? -17.211 5.924 8.544 1.00 98.50 209 ILE A C 1
ATOM 1677 O O . ILE A 1 209 ? -18.275 6.146 9.120 1.00 98.50 209 ILE A O 1
ATOM 1681 N N . ILE A 1 210 ? -17.076 6.021 7.220 1.00 97.94 210 ILE A N 1
ATOM 1682 C CA . ILE A 1 210 ? -18.143 6.464 6.306 1.00 97.94 210 ILE A CA 1
ATOM 1683 C C . ILE A 1 210 ? -18.456 5.321 5.342 1.00 97.94 210 ILE A C 1
ATOM 1685 O O . ILE A 1 210 ? -17.547 4.822 4.686 1.00 97.94 210 ILE A O 1
ATOM 1689 N N . ASP A 1 211 ? -19.720 4.899 5.255 1.00 96.31 211 ASP A N 1
ATOM 1690 C CA . ASP A 1 211 ? -20.157 3.705 4.503 1.00 96.31 211 ASP A CA 1
ATOM 1691 C C . ASP A 1 211 ? -19.326 2.449 4.836 1.00 96.31 211 ASP A C 1
ATOM 1693 O O . ASP A 1 211 ? -18.929 1.681 3.958 1.00 96.31 211 ASP A O 1
ATOM 1697 N N . GLU A 1 212 ? -19.034 2.261 6.128 1.00 96.38 212 GLU A N 1
ATOM 1698 C CA . GLU A 1 212 ? -18.185 1.180 6.654 1.00 96.38 212 GLU A CA 1
ATOM 1699 C C . GLU A 1 212 ? -16.715 1.237 6.191 1.00 96.38 212 GLU A C 1
ATOM 1701 O O . GLU A 1 212 ? -15.962 0.298 6.436 1.00 96.38 212 GLU A O 1
ATOM 1706 N N . ILE A 1 213 ? -16.284 2.339 5.567 1.00 98.06 213 ILE A N 1
ATOM 1707 C CA . ILE A 1 213 ? -14.901 2.569 5.139 1.00 98.06 213 ILE A CA 1
ATOM 1708 C C . ILE A 1 213 ? -14.202 3.451 6.182 1.00 98.06 213 ILE A C 1
ATOM 1710 O O . ILE A 1 213 ? -14.601 4.605 6.372 1.00 98.06 213 ILE A O 1
ATOM 1714 N N . PRO A 1 214 ? -13.161 2.949 6.867 1.00 98.38 214 PRO A N 1
ATOM 1715 C CA . PRO A 1 214 ? -12.363 3.750 7.786 1.00 98.38 214 PRO A CA 1
ATOM 1716 C C . PRO A 1 214 ? -11.582 4.844 7.052 1.00 98.38 214 PRO A C 1
ATOM 1718 O O . PRO A 1 214 ? -10.823 4.561 6.121 1.00 98.38 214 PRO A O 1
ATOM 1721 N N . CYS A 1 215 ? -11.725 6.088 7.506 1.00 98.44 215 CYS A N 1
ATOM 1722 C CA . CYS A 1 215 ? -11.046 7.247 6.937 1.00 98.44 215 CYS A CA 1
ATOM 1723 C C . CYS A 1 215 ? -9.749 7.568 7.703 1.00 98.44 215 CYS A C 1
ATOM 1725 O O . CYS A 1 215 ? -9.676 8.560 8.427 1.00 98.44 215 CYS A O 1
ATOM 1727 N N . LEU A 1 216 ? -8.723 6.722 7.574 1.00 98.19 216 LEU A N 1
ATOM 1728 C CA . LEU A 1 216 ? -7.497 6.753 8.395 1.00 98.19 216 LEU A CA 1
ATOM 1729 C C . LEU A 1 216 ? -6.396 7.673 7.836 1.00 98.19 216 LEU A C 1
ATOM 1731 O O . LEU A 1 216 ? -5.214 7.334 7.817 1.00 98.19 216 LEU A O 1
ATOM 1735 N N . LEU A 1 217 ? -6.800 8.856 7.386 1.00 97.44 217 LEU A N 1
ATOM 1736 C CA . LEU A 1 217 ? -5.912 9.927 6.946 1.00 97.44 217 LEU A CA 1
ATOM 1737 C C . LEU A 1 217 ? -5.740 10.945 8.077 1.00 97.44 217 LEU A C 1
ATOM 1739 O O . LEU A 1 217 ? -6.717 11.294 8.739 1.00 97.44 217 LEU A O 1
ATOM 1743 N N . GLN A 1 218 ? -4.525 11.461 8.278 1.00 95.50 218 GLN A N 1
ATOM 1744 C CA . GLN A 1 218 ? -4.263 12.469 9.314 1.00 95.50 218 GLN A CA 1
ATOM 1745 C C . GLN A 1 218 ? -5.143 13.716 9.134 1.00 95.50 218 GLN A C 1
ATOM 1747 O O . GLN A 1 218 ? -5.688 14.232 10.103 1.00 95.50 218 GLN A O 1
ATOM 1752 N N . GLN A 1 219 ? -5.334 14.166 7.895 1.00 95.75 219 GLN A N 1
ATOM 1753 C CA . GLN A 1 219 ? -6.159 15.327 7.553 1.00 95.75 219 GLN A CA 1
ATOM 1754 C C . GLN A 1 219 ? -7.663 15.128 7.799 1.00 95.75 219 GLN A C 1
ATOM 1756 O O . GLN A 1 219 ? -8.400 16.107 7.847 1.00 95.75 219 GLN A O 1
ATOM 1761 N N . ASN A 1 220 ? -8.119 13.884 7.968 1.00 94.06 220 ASN A N 1
ATOM 1762 C CA . ASN A 1 220 ? -9.519 13.567 8.262 1.00 94.06 220 ASN A CA 1
ATOM 1763 C C . ASN A 1 220 ? -9.782 13.424 9.770 1.00 94.06 220 ASN A C 1
ATOM 1765 O O . ASN A 1 220 ? -10.901 13.100 10.171 1.00 94.06 220 ASN A O 1
ATOM 1769 N N . ALA A 1 221 ? -8.755 13.608 10.602 1.00 96.62 221 ALA A N 1
ATOM 1770 C CA . ALA A 1 221 ? -8.855 13.430 12.037 1.00 96.62 221 ALA A CA 1
ATOM 1771 C C . ALA A 1 221 ? -9.629 14.573 12.711 1.00 96.62 221 ALA A C 1
ATOM 1773 O O . ALA A 1 221 ? -9.473 15.747 12.378 1.00 96.62 221 ALA A O 1
ATOM 1774 N N . ILE A 1 222 ? -10.415 14.222 13.724 1.00 97.75 222 ILE A N 1
ATOM 1775 C CA . ILE A 1 222 ? -11.148 15.142 14.594 1.00 97.75 222 ILE A CA 1
ATOM 1776 C C . ILE A 1 222 ? -10.526 15.071 15.987 1.00 97.75 222 ILE A C 1
ATOM 1778 O O . ILE A 1 222 ? -10.341 13.984 16.532 1.00 97.75 222 ILE A O 1
ATOM 1782 N N . ILE A 1 223 ? -10.232 16.218 16.597 1.00 97.69 223 ILE A N 1
ATOM 1783 C CA . ILE A 1 223 ? -9.789 16.270 17.996 1.00 97.69 223 ILE A CA 1
ATOM 1784 C C . ILE A 1 223 ? -10.984 15.936 18.896 1.00 97.69 223 ILE A C 1
ATOM 1786 O O . ILE A 1 223 ? -11.989 16.644 18.888 1.00 97.69 223 ILE A O 1
ATOM 1790 N N . ALA A 1 224 ? -10.878 14.863 19.678 1.00 95.81 224 ALA A N 1
ATOM 1791 C CA . ALA A 1 224 ? -11.967 14.333 20.494 1.00 95.81 224 ALA A CA 1
ATOM 1792 C C . ALA A 1 224 ? -11.462 13.920 21.889 1.00 95.81 224 ALA A C 1
ATOM 1794 O O . ALA A 1 224 ? -11.517 12.757 22.284 1.00 95.81 224 ALA A O 1
ATOM 1795 N N . THR A 1 225 ? -10.965 14.890 22.660 1.00 95.62 225 THR A N 1
ATOM 1796 C CA . THR A 1 225 ? -10.265 14.674 23.946 1.00 95.62 225 THR A CA 1
ATOM 1797 C C . THR A 1 225 ? -11.072 13.920 25.005 1.00 95.62 225 THR A C 1
ATOM 1799 O O . THR A 1 225 ? -10.487 13.282 25.874 1.00 95.62 225 THR A O 1
ATOM 1802 N N . LYS A 1 226 ? -12.405 13.945 24.908 1.00 94.00 226 LYS A N 1
ATOM 1803 C CA . LYS A 1 226 ? -13.339 13.282 25.829 1.00 94.00 226 LYS A CA 1
ATOM 1804 C C . LYS A 1 226 ? -14.140 12.146 25.185 1.00 94.00 226 LYS A C 1
ATOM 1806 O O . LYS A 1 226 ? -15.146 11.717 25.731 1.00 94.00 226 LYS A O 1
ATOM 1811 N N . PHE A 1 227 ? -13.710 11.628 24.030 1.00 94.56 227 PHE A N 1
ATOM 1812 C CA . PHE A 1 227 ? -14.474 10.652 23.232 1.00 94.56 227 PHE A CA 1
ATOM 1813 C C . PHE A 1 227 ? -14.883 9.370 23.985 1.00 94.56 227 PHE A C 1
ATOM 1815 O O . PHE A 1 227 ? -15.884 8.722 23.663 1.00 94.56 227 PHE A O 1
ATOM 1822 N N . LEU A 1 228 ? -14.084 8.968 24.974 1.00 92.50 228 LEU A N 1
ATOM 1823 C CA . LEU A 1 228 ? -14.337 7.769 25.770 1.00 92.50 228 LEU A CA 1
ATOM 1824 C C . LEU A 1 228 ? -15.133 8.034 27.050 1.00 92.50 228 LEU A C 1
ATOM 1826 O O . LEU A 1 228 ? -15.558 7.062 27.670 1.00 92.50 228 LEU A O 1
ATOM 1830 N N . GLU A 1 229 ? -15.348 9.294 27.434 1.00 90.94 229 GLU A N 1
ATOM 1831 C CA . GLU A 1 229 ? -16.216 9.627 28.563 1.00 90.94 229 GLU A CA 1
ATOM 1832 C C . GLU A 1 229 ? -17.663 9.232 28.218 1.00 90.94 229 GLU A C 1
ATOM 1834 O O . GLU A 1 229 ? -18.131 9.441 27.096 1.00 90.94 229 GLU A O 1
ATOM 1839 N N . ASN A 1 230 ? -18.360 8.607 29.167 1.00 77.06 230 ASN A N 1
ATOM 1840 C CA . ASN A 1 230 ? -19.797 8.381 29.054 1.00 77.06 230 ASN A CA 1
ATOM 1841 C C . ASN A 1 230 ? -20.486 9.653 29.565 1.00 77.06 230 ASN A C 1
ATOM 1843 O O . ASN A 1 230 ? -20.248 10.036 30.711 1.00 77.06 230 ASN A O 1
ATOM 1847 N N . ILE A 1 231 ? -21.278 10.303 28.710 1.00 60.47 231 ILE A N 1
ATOM 1848 C CA . ILE A 1 231 ? -22.158 11.423 29.076 1.00 60.47 231 ILE A CA 1
ATOM 1849 C C . ILE A 1 231 ? -23.557 10.865 29.308 1.00 60.47 231 ILE A C 1
ATOM 1851 O O . ILE A 1 231 ? -23.977 10.029 28.473 1.00 60.47 231 ILE A O 1
#

InterPro domains:
  IPR029063 S-adenosyl-L-methionine-dependent methyltransferase superfamily [G3DSA:3.40.50.150] (1-154)
  IPR029063 S-adenosyl-L-methionine-dependent methyltransferase superfamily [SSF53335] (6-154)
  IPR041698 Methyltransferase domain 25 [PF13649] (11-106)

pLDDT: mean 94.61, std 7.15, range [60.47, 98.88]

Radius of gyration: 18.03 Å; chains: 1; bounding box: 43×38×54 Å